Protein AF-A0A2D6JFE3-F1 (afdb_monomer_lite)

Secondary structure (DSSP, 8-state):
--TTHHHHHHHHHHHHHHTT-HHHHHHHHHHHTT-S-HHHHHHHHHHHHHHHHHTT-HHHHHHHHHTS-GGG--HHHHHHHHHHHHHHT-HHHHHHHHHHHHHHHHHT---HHHHHHHHHHHHHHHHHTT-HHHHHHHHHHHHHHHHHTT---HHHHHHHTPPPHHHHHHHHHHHHHHTT-TTHHHHHHHHHHH--HHHHHHHHHHHHHH---

Structure (mmCIF, N/CA/C/O backbone):
data_AF-A0A2D6JFE3-F1
#
_entry.id   AF-A0A2D6JFE3-F1
#
loop_
_atom_site.group_PDB
_atom_site.id
_atom_site.type_symbol
_atom_site.label_atom_id
_atom_site.label_alt_id
_atom_site.label_comp_id
_atom_site.label_asym_id
_atom_site.label_entity_id
_atom_site.label_seq_id
_atom_site.pdbx_PDB_ins_code
_atom_site.Cartn_x
_atom_site.Cartn_y
_atom_site.Cartn_z
_atom_site.occupancy
_atom_site.B_iso_or_equiv
_atom_site.auth_seq_id
_atom_site.auth_comp_id
_atom_site.auth_asym_id
_atom_site.auth_atom_id
_atom_site.pdbx_PDB_model_num
ATOM 1 N N . MET A 1 1 ? 23.450 15.131 -22.453 1.00 47.19 1 MET A N 1
ATOM 2 C CA . MET A 1 1 ? 21.995 14.994 -22.683 1.00 47.19 1 MET A CA 1
ATOM 3 C C . MET A 1 1 ? 21.319 16.133 -21.948 1.00 47.19 1 MET A C 1
ATOM 5 O O . MET A 1 1 ? 21.554 16.251 -20.753 1.00 47.19 1 MET A O 1
ATOM 9 N N . SER A 1 2 ? 20.590 17.007 -22.647 1.00 46.12 2 SER A N 1
ATOM 10 C CA . SER A 1 2 ? 19.813 18.061 -21.986 1.00 46.12 2 SER A CA 1
ATOM 11 C C . SER A 1 2 ? 18.704 17.430 -21.141 1.00 46.12 2 SER A C 1
ATOM 13 O O . SER A 1 2 ? 18.191 16.354 -21.463 1.00 46.12 2 SER A O 1
ATOM 15 N N . THR A 1 3 ? 18.362 18.094 -20.044 1.00 52.09 3 THR A N 1
ATOM 16 C CA . THR A 1 3 ? 17.346 17.703 -19.056 1.00 52.09 3 THR A CA 1
ATOM 17 C C . THR A 1 3 ? 15.955 17.444 -19.646 1.00 52.09 3 THR A C 1
ATOM 19 O O . THR A 1 3 ? 15.171 16.745 -19.017 1.00 52.09 3 THR A O 1
ATOM 22 N N . ASP A 1 4 ? 15.679 17.893 -20.872 1.00 54.75 4 ASP A N 1
ATOM 23 C CA . ASP A 1 4 ? 14.358 17.793 -21.508 1.00 54.75 4 ASP A CA 1
ATOM 24 C C . ASP A 1 4 ? 14.102 16.461 -22.241 1.00 54.75 4 ASP A C 1
ATOM 26 O O . ASP A 1 4 ? 12.971 16.172 -22.626 1.00 54.75 4 ASP A O 1
ATOM 30 N N . ASN A 1 5 ? 15.119 15.612 -22.444 1.00 76.19 5 ASN A N 1
ATOM 31 C CA . ASN A 1 5 ? 14.957 14.419 -23.292 1.00 76.19 5 ASN A CA 1
ATOM 32 C C . ASN A 1 5 ? 14.520 13.151 -22.533 1.00 76.19 5 ASN A C 1
ATOM 34 O O . ASN A 1 5 ? 14.013 12.210 -23.136 1.00 76.19 5 ASN A O 1
ATOM 38 N N . TRP A 1 6 ? 14.692 13.095 -21.210 1.00 84.81 6 TRP A N 1
ATOM 39 C CA . TRP A 1 6 ? 14.427 11.860 -20.462 1.00 84.81 6 TRP A CA 1
ATOM 40 C C . TRP A 1 6 ? 12.949 11.661 -20.120 1.00 84.81 6 TRP A C 1
ATOM 42 O O . TRP A 1 6 ? 12.459 10.534 -20.135 1.00 84.81 6 TRP A O 1
ATOM 52 N N . GLN A 1 7 ? 12.215 12.749 -19.869 1.00 87.94 7 GLN A N 1
ATOM 53 C CA . GLN A 1 7 ? 10.768 12.689 -19.648 1.00 87.94 7 GLN A CA 1
ATOM 54 C C . GLN A 1 7 ? 10.062 12.124 -20.882 1.00 87.94 7 GLN A C 1
ATOM 56 O O . GLN A 1 7 ? 9.155 11.303 -20.759 1.00 87.94 7 GLN A O 1
ATOM 61 N N . ARG A 1 8 ? 10.545 12.492 -22.076 1.00 90.56 8 ARG A N 1
ATOM 62 C CA . ARG A 1 8 ? 10.089 11.917 -23.341 1.00 90.56 8 ARG A CA 1
ATOM 63 C C . ARG A 1 8 ? 10.335 10.411 -23.403 1.00 90.56 8 ARG A C 1
ATOM 65 O O . ARG A 1 8 ? 9.414 9.687 -23.747 1.00 90.56 8 ARG A O 1
ATOM 72 N N . THR A 1 9 ? 11.515 9.930 -23.004 1.00 90.94 9 THR A N 1
ATOM 73 C CA . THR A 1 9 ? 11.797 8.483 -22.932 1.00 90.94 9 THR A CA 1
ATOM 74 C C . THR A 1 9 ? 10.787 7.746 -22.050 1.00 90.94 9 THR A C 1
ATOM 76 O O . THR A 1 9 ? 10.265 6.709 -22.453 1.00 90.94 9 THR A O 1
ATOM 79 N N . ILE A 1 10 ? 10.462 8.297 -20.876 1.00 96.00 10 ILE A N 1
ATOM 80 C CA . ILE A 1 10 ? 9.463 7.710 -19.969 1.00 96.00 10 ILE A CA 1
ATOM 81 C C . ILE A 1 10 ? 8.060 7.724 -20.590 1.00 96.00 10 ILE A C 1
ATOM 83 O O . ILE A 1 10 ? 7.333 6.734 -20.490 1.00 96.00 10 ILE A O 1
ATOM 87 N N . LEU A 1 11 ? 7.668 8.822 -21.240 1.00 95.62 11 LEU A N 1
ATOM 88 C CA . LEU A 1 11 ? 6.372 8.931 -21.913 1.00 95.62 11 LEU A CA 1
ATOM 89 C C . LEU A 1 11 ? 6.249 7.956 -23.087 1.00 95.62 11 LEU A C 1
ATOM 91 O O . LEU A 1 11 ? 5.232 7.271 -23.191 1.00 95.62 11 LEU A O 1
ATOM 95 N N . ASP A 1 12 ? 7.283 7.850 -23.920 1.00 95.75 12 ASP A N 1
ATOM 96 C CA . ASP A 1 12 ? 7.319 6.932 -25.058 1.00 95.75 12 ASP A CA 1
ATOM 97 C C . ASP A 1 12 ? 7.218 5.476 -24.573 1.00 95.75 12 ASP A C 1
ATOM 99 O O . ASP A 1 12 ? 6.399 4.716 -25.090 1.00 95.75 12 ASP A O 1
ATOM 103 N N . ALA A 1 13 ? 7.944 5.106 -23.510 1.00 96.56 13 ALA A N 1
ATOM 104 C CA . ALA A 1 13 ? 7.843 3.777 -22.901 1.00 96.56 13 ALA A CA 1
ATOM 105 C C . ALA A 1 13 ? 6.430 3.477 -22.368 1.00 96.56 13 ALA A C 1
ATOM 107 O O . ALA A 1 13 ? 5.877 2.411 -22.643 1.00 96.56 13 ALA A O 1
ATOM 108 N N . LYS A 1 14 ? 5.790 4.430 -21.675 1.00 96.88 14 LYS A N 1
ATOM 109 C CA . LYS A 1 14 ? 4.388 4.291 -21.234 1.00 96.88 14 LYS A CA 1
ATOM 110 C C . LYS A 1 14 ? 3.422 4.139 -22.411 1.00 96.88 14 LYS A C 1
ATOM 112 O O . LYS A 1 14 ? 2.445 3.397 -22.317 1.00 96.88 14 LYS A O 1
ATOM 117 N N . LEU A 1 15 ? 3.673 4.832 -23.521 1.00 97.06 15 LEU A N 1
ATOM 118 C CA . LEU A 1 15 ? 2.866 4.701 -24.734 1.00 97.06 15 LEU A CA 1
ATOM 119 C C . LEU A 1 15 ? 2.990 3.292 -25.329 1.00 97.06 15 LEU A C 1
ATOM 121 O O . LEU A 1 15 ? 1.979 2.695 -25.698 1.00 97.06 15 LEU A O 1
ATOM 125 N N . LYS A 1 16 ? 4.211 2.744 -25.356 1.00 97.31 16 LYS A N 1
ATOM 126 C CA . LYS A 1 16 ? 4.482 1.365 -25.783 1.00 97.31 16 LYS A CA 1
ATOM 127 C C . LYS A 1 16 ? 3.804 0.328 -24.891 1.00 97.31 16 LYS A C 1
ATOM 129 O O . LYS A 1 16 ? 3.159 -0.577 -25.417 1.00 97.31 16 LYS A O 1
ATOM 134 N N . LEU A 1 17 ? 3.813 0.525 -23.571 1.00 95.62 17 LEU A N 1
ATOM 135 C CA . LEU A 1 17 ? 3.047 -0.315 -22.641 1.00 95.62 17 LEU A CA 1
ATOM 136 C C . LEU A 1 17 ? 1.551 -0.332 -22.960 1.00 95.62 17 LEU A C 1
ATOM 138 O O . LEU A 1 17 ? 0.955 -1.403 -23.055 1.00 95.62 17 LEU A O 1
ATOM 142 N N . LYS A 1 18 ? 0.944 0.836 -23.204 1.00 95.12 18 LYS A N 1
ATOM 143 C CA . LYS A 1 18 ? -0.478 0.923 -23.585 1.00 95.12 18 LYS A CA 1
ATOM 144 C C . LYS A 1 18 ? -0.787 0.214 -24.906 1.00 95.12 18 LYS A C 1
ATOM 146 O O . LYS A 1 18 ? -1.891 -0.294 -25.080 1.00 95.12 18 LYS A O 1
ATOM 151 N N . GLN A 1 19 ? 0.178 0.171 -25.821 1.00 96.31 19 GLN A N 1
ATOM 152 C CA . GLN A 1 19 ? 0.090 -0.559 -27.089 1.00 96.31 19 GLN A CA 1
ATOM 153 C C . GLN A 1 19 ? 0.380 -2.062 -26.941 1.00 96.31 19 GLN A C 1
ATOM 155 O O . GLN A 1 19 ? 0.260 -2.787 -27.924 1.00 96.31 19 GLN A O 1
ATOM 160 N N . LYS A 1 20 ? 0.733 -2.531 -25.733 1.00 95.25 20 LYS A N 1
ATOM 161 C CA . LYS A 1 20 ? 1.212 -3.894 -25.442 1.00 95.25 20 LYS A CA 1
ATOM 162 C C . LYS A 1 20 ? 2.484 -4.281 -26.209 1.00 95.25 20 LYS A C 1
ATOM 164 O O . LYS A 1 20 ? 2.772 -5.458 -26.394 1.00 95.25 20 LYS A O 1
ATOM 169 N N . ASP A 1 21 ? 3.254 -3.283 -26.631 1.00 97.12 21 ASP A N 1
ATOM 170 C CA . ASP A 1 21 ? 4.565 -3.444 -27.259 1.00 97.12 21 ASP A CA 1
ATOM 171 C C . ASP A 1 21 ? 5.629 -3.486 -26.149 1.00 97.12 21 ASP A C 1
ATOM 173 O O . ASP A 1 21 ? 6.326 -2.503 -25.875 1.00 97.12 21 ASP A O 1
ATOM 177 N N . PHE A 1 22 ? 5.653 -4.603 -25.410 1.00 96.62 22 PHE A N 1
ATOM 178 C CA . PHE A 1 22 ? 6.472 -4.749 -24.202 1.00 96.62 22 PHE A CA 1
ATOM 179 C C . PHE A 1 22 ? 7.970 -4.752 -24.508 1.00 96.62 22 PHE A C 1
ATOM 181 O O . PHE A 1 22 ? 8.725 -4.125 -23.771 1.00 96.62 22 PHE A O 1
ATOM 188 N N . ASP A 1 23 ? 8.391 -5.356 -25.619 1.00 97.06 23 ASP A N 1
ATOM 189 C CA . ASP A 1 23 ? 9.801 -5.384 -26.021 1.00 97.06 23 ASP A CA 1
ATOM 190 C C . ASP A 1 23 ? 10.321 -3.970 -26.315 1.00 97.06 23 ASP A C 1
ATOM 192 O O . ASP A 1 23 ? 11.393 -3.579 -25.843 1.00 97.06 23 ASP A O 1
ATOM 196 N N . ALA A 1 24 ? 9.544 -3.153 -27.040 1.00 96.69 24 ALA A N 1
ATOM 197 C CA . ALA A 1 24 ? 9.930 -1.768 -27.298 1.00 96.69 24 ALA A CA 1
ATOM 198 C C . ALA A 1 24 ? 9.910 -0.916 -26.022 1.00 96.69 24 ALA A C 1
ATOM 200 O O . ALA A 1 24 ? 10.775 -0.055 -25.848 1.00 96.69 24 ALA A O 1
ATOM 201 N N . ALA A 1 25 ? 8.942 -1.142 -25.126 1.00 97.19 25 ALA A N 1
ATOM 202 C CA . ALA A 1 25 ? 8.909 -0.469 -23.832 1.00 97.19 25 ALA A CA 1
ATOM 203 C C . ALA A 1 25 ? 10.154 -0.817 -22.997 1.00 97.19 25 ALA A C 1
ATOM 205 O O . ALA A 1 25 ? 10.827 0.081 -22.491 1.00 97.19 25 ALA A O 1
ATOM 206 N N . GLU A 1 26 ? 10.509 -2.098 -22.900 1.00 96.69 26 GLU A N 1
ATOM 207 C CA . GLU A 1 26 ? 11.670 -2.564 -22.140 1.00 96.69 26 GLU A CA 1
ATOM 208 C C . GLU A 1 26 ? 12.987 -2.033 -22.725 1.00 96.69 26 GLU A C 1
ATOM 210 O O . GLU A 1 26 ? 13.837 -1.539 -21.978 1.00 96.69 26 GLU A O 1
ATOM 215 N N . ALA A 1 27 ? 13.131 -2.025 -24.055 1.00 96.62 27 ALA A N 1
ATOM 216 C CA . ALA A 1 27 ? 14.307 -1.482 -24.736 1.00 96.62 27 ALA A CA 1
ATOM 217 C C . ALA A 1 27 ? 14.545 0.011 -24.437 1.00 96.62 27 ALA A C 1
ATOM 219 O O . ALA A 1 27 ? 15.695 0.449 -24.361 1.00 96.62 27 ALA A O 1
ATOM 220 N N . LEU A 1 28 ? 13.476 0.792 -24.234 1.00 95.50 28 LEU A N 1
ATOM 221 C CA . LEU A 1 28 ? 13.568 2.197 -23.819 1.00 95.50 28 LEU A CA 1
ATOM 222 C C . LEU A 1 28 ? 13.931 2.345 -22.333 1.00 95.50 28 LEU A C 1
ATOM 224 O O . LEU A 1 28 ? 14.654 3.272 -21.963 1.00 95.50 28 LEU A O 1
ATOM 228 N N . LEU A 1 29 ? 13.435 1.445 -21.480 1.00 96.50 29 LEU A N 1
ATOM 229 C CA . LEU A 1 29 ? 13.562 1.546 -20.024 1.00 96.50 29 LEU A CA 1
ATOM 230 C C . LEU A 1 29 ? 14.904 1.024 -19.500 1.00 96.50 29 LEU A C 1
ATOM 232 O O . LEU A 1 29 ? 15.488 1.658 -18.624 1.00 96.50 29 LEU A O 1
ATOM 236 N N . LEU A 1 30 ? 15.430 -0.087 -20.027 1.00 95.25 30 LEU A N 1
ATOM 237 C CA . LEU A 1 30 ? 16.654 -0.719 -19.508 1.00 95.25 30 LEU A CA 1
ATOM 238 C C . LEU A 1 30 ? 17.898 0.191 -19.509 1.00 95.25 30 LEU A C 1
ATOM 240 O O . LEU A 1 30 ? 18.662 0.148 -18.543 1.00 95.25 30 LEU A O 1
ATOM 244 N N . PRO A 1 31 ? 18.152 1.027 -20.534 1.00 94.31 31 PRO A N 1
ATOM 245 C CA . PRO A 1 31 ? 19.234 2.006 -20.460 1.00 94.31 31 PRO A CA 1
ATOM 246 C C . PRO A 1 31 ? 18.949 3.100 -19.421 1.00 94.31 31 PRO A C 1
ATOM 248 O O . PRO A 1 31 ? 19.858 3.545 -18.722 1.00 94.31 31 PRO A O 1
ATOM 251 N N . ALA A 1 32 ? 17.687 3.520 -19.292 1.00 93.94 32 ALA A N 1
ATOM 252 C CA . ALA A 1 32 ? 17.277 4.584 -18.381 1.00 93.94 32 ALA A CA 1
ATOM 253 C C . ALA A 1 32 ? 17.383 4.172 -16.902 1.00 93.94 32 ALA A C 1
ATOM 255 O O . ALA A 1 32 ? 17.787 4.992 -16.078 1.00 93.94 32 ALA A O 1
ATOM 256 N N . THR A 1 33 ? 17.139 2.900 -16.563 1.00 94.38 33 THR A N 1
ATOM 257 C CA . THR A 1 33 ? 17.347 2.372 -15.198 1.00 94.38 33 THR A CA 1
ATOM 258 C C . THR A 1 33 ? 18.819 2.338 -14.773 1.00 94.38 33 THR A C 1
ATOM 260 O O . THR A 1 33 ? 19.110 2.185 -13.587 1.00 94.38 33 THR A O 1
ATOM 263 N N . LYS A 1 34 ? 19.757 2.510 -15.712 1.00 92.56 34 LYS A N 1
ATOM 264 C CA . LYS A 1 34 ? 21.208 2.584 -15.464 1.00 92.56 34 LYS A CA 1
ATOM 265 C C . LYS A 1 34 ? 21.764 4.005 -15.599 1.00 92.56 34 LYS A C 1
ATOM 267 O O . LYS A 1 34 ? 22.978 4.185 -15.644 1.00 92.56 34 LYS A O 1
ATOM 272 N N . SER A 1 35 ? 20.897 5.010 -15.715 1.00 90.88 35 SER A N 1
ATOM 273 C CA . SER A 1 35 ? 21.326 6.401 -15.833 1.00 90.88 35 SER A CA 1
ATOM 274 C C . SER A 1 35 ? 21.921 6.929 -14.527 1.00 90.88 35 SER A C 1
ATOM 276 O O . SER A 1 35 ? 21.464 6.575 -13.446 1.00 90.88 35 SER A O 1
ATOM 278 N N . ASN A 1 36 ? 22.875 7.857 -14.635 1.00 90.81 36 ASN A N 1
ATOM 279 C CA . ASN A 1 36 ? 23.388 8.622 -13.491 1.00 90.81 36 ASN A CA 1
ATOM 280 C C . ASN A 1 36 ? 22.392 9.687 -12.993 1.00 90.81 36 ASN A C 1
ATOM 282 O O . ASN A 1 36 ? 22.629 10.324 -11.972 1.00 90.81 36 ASN A O 1
ATOM 286 N N . ASN A 1 37 ? 21.307 9.937 -13.732 1.00 91.44 37 ASN A N 1
ATOM 287 C CA . ASN A 1 37 ? 20.223 10.793 -13.272 1.00 91.44 37 ASN A CA 1
ATOM 288 C C . ASN A 1 37 ? 19.267 9.958 -12.406 1.00 91.44 37 ASN A C 1
ATOM 290 O O . ASN A 1 37 ? 18.539 9.118 -12.936 1.00 91.44 37 ASN A O 1
ATOM 294 N N . VAL A 1 38 ? 19.282 10.211 -11.095 1.00 92.00 38 VAL A N 1
ATOM 295 C CA . VAL A 1 38 ? 18.527 9.456 -10.081 1.00 92.00 38 VAL A CA 1
ATOM 296 C C . VAL A 1 38 ? 17.017 9.498 -10.348 1.00 92.00 38 VAL A C 1
ATOM 298 O O . VAL A 1 38 ? 16.374 8.451 -10.379 1.00 92.00 38 VAL A O 1
ATOM 301 N N . SER A 1 39 ? 16.454 10.665 -10.673 1.00 92.44 39 SER A N 1
ATOM 302 C CA . SER A 1 39 ? 15.015 10.804 -10.940 1.00 92.44 39 SER A CA 1
ATOM 303 C C . SER A 1 39 ? 14.577 10.101 -12.235 1.00 92.44 39 SER A C 1
ATOM 305 O O . SER A 1 39 ? 13.499 9.500 -12.292 1.00 92.44 39 SER A O 1
ATOM 307 N N . LEU A 1 40 ? 15.420 10.108 -13.279 1.00 93.00 40 LEU A N 1
ATOM 308 C CA . LEU A 1 40 ? 15.200 9.297 -14.487 1.00 93.00 40 LEU A CA 1
ATOM 309 C C . LEU A 1 40 ? 15.265 7.807 -14.153 1.00 93.00 40 LEU A C 1
ATOM 311 O O . LEU A 1 40 ? 14.385 7.053 -14.561 1.00 93.00 40 LEU A O 1
ATOM 315 N N . GLN A 1 41 ? 16.291 7.385 -13.416 1.00 94.81 41 GLN A N 1
ATOM 316 C CA . GLN A 1 41 ? 16.454 5.998 -13.003 1.00 94.81 41 GLN A CA 1
ATOM 317 C C . GLN A 1 41 ? 15.229 5.511 -12.216 1.00 94.81 41 GLN A C 1
ATOM 319 O O . GLN A 1 41 ? 14.682 4.460 -12.554 1.00 94.81 41 GLN A O 1
ATOM 324 N N . ALA A 1 42 ? 14.763 6.274 -11.224 1.00 96.06 42 ALA A N 1
ATOM 325 C CA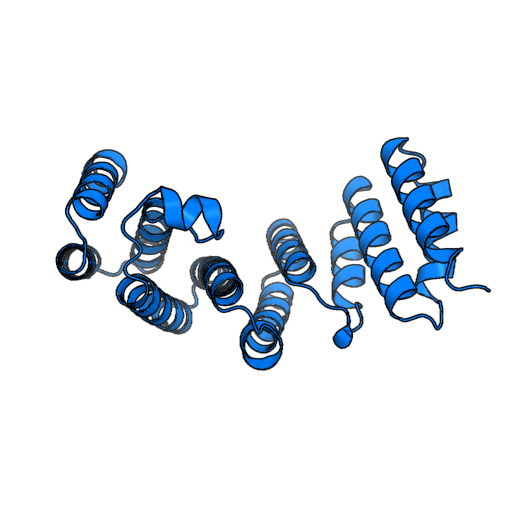 . ALA A 1 42 ? 13.580 5.950 -10.431 1.00 96.06 42 ALA A CA 1
ATOM 326 C C . ALA A 1 42 ? 12.313 5.887 -11.300 1.00 96.06 42 ALA A C 1
ATOM 328 O O . ALA A 1 42 ? 11.588 4.890 -11.281 1.00 96.06 42 ALA A O 1
ATOM 329 N N . SER A 1 43 ? 12.092 6.895 -12.150 1.00 95.94 43 SER A N 1
ATOM 330 C CA . SER A 1 43 ? 10.957 6.922 -13.083 1.00 95.94 43 SER A CA 1
ATOM 331 C C . SER A 1 43 ? 10.957 5.723 -14.036 1.00 95.94 43 SER A C 1
ATOM 333 O O . SER A 1 43 ? 9.913 5.113 -14.263 1.00 95.94 43 SER A O 1
ATOM 335 N N . ALA A 1 44 ? 12.121 5.355 -14.574 1.00 96.56 44 ALA A N 1
ATOM 336 C CA . ALA A 1 44 ? 12.268 4.205 -15.459 1.00 96.56 44 ALA A CA 1
ATOM 337 C C . ALA A 1 44 ? 11.996 2.890 -14.721 1.00 96.56 44 ALA A C 1
ATOM 339 O O . ALA A 1 44 ? 11.285 2.038 -15.246 1.00 96.56 44 ALA A O 1
ATOM 340 N N . LYS A 1 45 ? 12.499 2.740 -13.490 1.00 98.06 45 LYS A N 1
ATOM 341 C CA . LYS A 1 45 ? 12.243 1.559 -12.654 1.00 98.06 45 LYS A CA 1
ATOM 342 C C . LYS A 1 45 ? 10.755 1.393 -12.345 1.00 98.06 45 LYS A C 1
ATOM 344 O O . LYS A 1 45 ? 10.240 0.294 -12.509 1.00 98.06 45 LYS A O 1
ATOM 349 N N . ARG A 1 46 ? 10.034 2.467 -12.002 1.00 97.94 46 ARG A N 1
ATOM 350 C CA . ARG A 1 46 ? 8.576 2.407 -11.767 1.00 97.94 46 ARG A CA 1
ATOM 351 C C . ARG A 1 46 ? 7.807 1.901 -12.987 1.00 97.94 46 ARG A C 1
ATOM 353 O O . ARG A 1 46 ? 6.937 1.046 -12.851 1.00 97.94 46 ARG A O 1
ATOM 360 N N . VAL A 1 47 ? 8.135 2.408 -14.177 1.00 97.75 47 VAL A N 1
ATOM 361 C CA . VAL A 1 47 ? 7.481 1.974 -15.425 1.00 97.75 47 VAL A CA 1
ATOM 362 C C . VAL A 1 47 ? 7.909 0.557 -15.812 1.00 97.75 47 VAL A C 1
ATOM 364 O O . VAL A 1 47 ? 7.098 -0.210 -16.321 1.00 97.75 47 VAL A O 1
ATOM 367 N N . LEU A 1 48 ? 9.154 0.167 -15.531 1.00 98.06 48 LEU A N 1
ATOM 368 C CA . LEU A 1 48 ? 9.614 -1.203 -15.752 1.00 98.06 48 LEU A CA 1
ATOM 369 C C . LEU A 1 48 ? 8.921 -2.194 -14.804 1.00 98.06 48 LEU A C 1
ATOM 371 O O . LEU A 1 48 ? 8.559 -3.282 -15.232 1.00 98.06 48 LEU A O 1
ATOM 375 N N . ALA A 1 49 ? 8.671 -1.822 -13.549 1.00 98.00 49 ALA A N 1
ATOM 376 C CA . ALA A 1 49 ? 7.877 -2.640 -12.634 1.00 98.00 49 ALA A CA 1
ATOM 377 C C . ALA A 1 49 ? 6.425 -2.797 -13.121 1.00 98.00 49 ALA A C 1
ATOM 379 O O . ALA A 1 49 ? 5.877 -3.896 -13.078 1.00 98.00 49 ALA A O 1
ATOM 380 N N . GLU A 1 50 ? 5.820 -1.728 -13.653 1.00 97.19 50 GLU A N 1
ATOM 381 C CA . GLU A 1 50 ? 4.496 -1.786 -14.290 1.00 97.19 50 GLU A CA 1
ATOM 382 C C . GLU A 1 50 ? 4.489 -2.743 -15.496 1.00 97.19 50 GLU A C 1
ATOM 384 O O . GLU A 1 50 ? 3.586 -3.570 -15.621 1.00 97.19 50 GLU A O 1
ATOM 389 N N . LEU A 1 51 ? 5.531 -2.695 -16.336 1.00 97.62 51 LEU A N 1
ATOM 390 C CA . LEU A 1 51 ? 5.741 -3.643 -17.435 1.00 97.62 51 LEU A CA 1
ATOM 391 C C . LEU A 1 51 ? 5.742 -5.090 -16.932 1.00 97.62 51 LEU A C 1
ATOM 393 O O . LEU A 1 51 ? 5.024 -5.922 -17.483 1.00 97.62 51 LEU A O 1
ATOM 397 N N . LYS A 1 52 ? 6.518 -5.390 -15.882 1.00 97.75 52 LYS A N 1
ATOM 398 C CA . LYS A 1 52 ? 6.574 -6.738 -15.295 1.00 97.75 52 LYS A CA 1
ATOM 399 C C . LYS A 1 52 ? 5.221 -7.176 -14.740 1.00 97.75 52 LYS A C 1
ATOM 401 O O . LYS A 1 52 ? 4.820 -8.310 -14.975 1.00 97.75 52 LYS A O 1
ATOM 406 N N . GLY A 1 53 ? 4.460 -6.260 -14.142 1.00 94.25 53 GLY A N 1
ATOM 407 C CA . GLY A 1 53 ? 3.068 -6.506 -13.757 1.00 94.25 53 GLY A CA 1
ATOM 408 C C . GLY A 1 53 ? 2.165 -6.895 -14.937 1.00 94.25 53 GLY A C 1
ATOM 409 O O . GLY A 1 53 ? 1.386 -7.836 -14.819 1.00 94.25 53 GLY A O 1
ATOM 410 N N . PHE A 1 54 ? 2.295 -6.241 -16.098 1.00 94.38 54 PHE A N 1
ATOM 411 C CA . PHE A 1 54 ? 1.564 -6.638 -17.316 1.00 94.38 54 PHE A CA 1
ATOM 412 C C . PHE A 1 54 ? 1.976 -8.011 -17.862 1.00 94.38 54 PHE A C 1
ATOM 414 O O . PHE A 1 54 ? 1.185 -8.650 -18.556 1.00 94.38 54 PHE A O 1
ATOM 421 N N . GLN A 1 55 ? 3.198 -8.451 -17.564 1.00 95.19 55 GLN A N 1
ATOM 422 C CA . GLN A 1 55 ? 3.725 -9.771 -17.915 1.00 95.19 55 GLN A CA 1
ATOM 423 C C . GLN A 1 55 ? 3.414 -10.842 -16.854 1.00 95.19 55 GLN A C 1
ATOM 425 O O . GLN A 1 55 ? 3.883 -11.967 -16.995 1.00 95.19 55 GLN A O 1
ATOM 430 N N . ASP A 1 56 ? 2.642 -10.504 -15.814 1.00 95.31 56 ASP A N 1
ATOM 431 C CA . ASP A 1 56 ? 2.357 -11.355 -14.648 1.00 95.31 56 ASP A CA 1
ATOM 432 C C . ASP A 1 56 ? 3.610 -11.766 -13.841 1.00 95.31 56 ASP A C 1
ATOM 434 O O . ASP A 1 56 ? 3.581 -12.663 -13.002 1.00 95.31 56 ASP A O 1
ATOM 438 N N . ASP A 1 57 ? 4.729 -11.065 -14.042 1.00 97.38 57 ASP A N 1
ATOM 439 C CA . ASP A 1 57 ? 5.973 -11.267 -13.301 1.00 97.38 57 ASP A CA 1
ATOM 440 C C . ASP A 1 57 ? 6.007 -10.362 -12.060 1.00 97.38 57 ASP A C 1
ATOM 442 O O . ASP A 1 57 ? 6.724 -9.358 -11.969 1.00 97.38 57 ASP A O 1
ATOM 446 N N . MET A 1 58 ? 5.163 -10.710 -11.087 1.00 97.25 58 MET A N 1
ATOM 447 C CA . MET A 1 58 ? 4.986 -9.930 -9.858 1.00 97.25 58 MET A CA 1
ATOM 448 C C . MET A 1 58 ? 6.250 -9.890 -8.988 1.00 97.25 58 MET A C 1
ATOM 450 O O . MET A 1 58 ? 6.490 -8.891 -8.307 1.00 97.25 58 MET A O 1
ATOM 454 N N . ARG A 1 59 ? 7.069 -10.952 -9.016 1.00 97.62 59 ARG A N 1
ATOM 455 C CA . ARG A 1 59 ? 8.312 -11.035 -8.234 1.00 97.62 59 ARG A CA 1
ATOM 456 C C . ARG A 1 59 ? 9.341 -10.036 -8.755 1.00 97.62 59 ARG A C 1
ATOM 458 O O . AR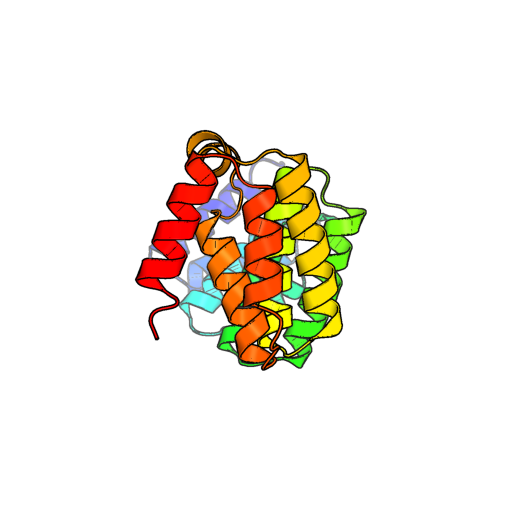G A 1 59 ? 9.819 -9.220 -7.969 1.00 97.62 59 ARG A O 1
ATOM 465 N N . SER A 1 60 ? 9.608 -10.030 -10.063 1.00 97.56 60 SER A N 1
ATOM 466 C CA . SER A 1 60 ? 10.514 -9.040 -10.657 1.00 97.56 60 SER A CA 1
ATOM 467 C C . SER A 1 60 ? 9.991 -7.615 -10.480 1.00 97.56 60 SER A C 1
ATOM 469 O O . SER A 1 60 ? 10.771 -6.700 -10.218 1.00 97.56 60 SER A O 1
ATOM 471 N N . ALA A 1 61 ? 8.673 -7.404 -10.593 1.00 98.06 61 ALA A N 1
ATOM 472 C CA . ALA A 1 61 ? 8.072 -6.092 -10.352 1.00 98.06 61 ALA A CA 1
ATOM 473 C C . ALA A 1 61 ? 8.381 -5.573 -8.936 1.00 98.06 61 ALA A C 1
ATOM 475 O O . ALA A 1 61 ? 8.785 -4.417 -8.779 1.00 98.06 61 ALA A O 1
ATOM 476 N N . LEU A 1 62 ? 8.239 -6.432 -7.921 1.00 98.19 62 LEU A N 1
ATOM 477 C CA . LEU A 1 62 ? 8.525 -6.096 -6.528 1.00 98.19 62 LEU A CA 1
ATOM 478 C C . LEU A 1 62 ? 10.012 -5.792 -6.316 1.00 98.19 62 LEU A C 1
ATOM 480 O O . LEU A 1 62 ? 10.343 -4.750 -5.756 1.00 98.19 62 LEU A O 1
ATOM 484 N N . GLU A 1 63 ? 10.907 -6.643 -6.821 1.00 97.75 63 GLU A N 1
ATOM 485 C CA . GLU A 1 63 ? 12.360 -6.444 -6.710 1.00 97.75 63 GLU A CA 1
ATOM 486 C C . GLU A 1 63 ? 12.811 -5.118 -7.340 1.00 97.75 63 GLU A C 1
ATOM 488 O O . GLU A 1 63 ? 13.639 -4.395 -6.778 1.00 97.75 63 GLU A O 1
ATOM 493 N N . ILE A 1 64 ? 12.229 -4.748 -8.485 1.00 98.12 64 ILE A N 1
ATOM 494 C CA . ILE A 1 64 ? 12.513 -3.465 -9.133 1.00 98.12 64 ILE A CA 1
ATOM 495 C C . ILE A 1 64 ? 12.074 -2.298 -8.244 1.00 98.12 64 ILE A C 1
ATOM 497 O O . ILE A 1 64 ? 12.857 -1.358 -8.077 1.00 98.12 64 ILE A O 1
ATOM 501 N N . LEU A 1 65 ? 10.866 -2.349 -7.670 1.00 97.81 65 LEU A N 1
ATOM 502 C CA . LEU A 1 65 ? 10.356 -1.293 -6.788 1.00 97.81 65 LEU A CA 1
ATOM 503 C C . LEU A 1 65 ? 11.160 -1.177 -5.491 1.00 97.81 65 LEU A C 1
ATOM 505 O O . LEU A 1 65 ? 11.432 -0.061 -5.061 1.00 97.81 65 LEU A O 1
ATOM 509 N N . MET A 1 66 ? 11.581 -2.293 -4.898 1.00 96.62 66 MET A N 1
ATOM 510 C CA . MET A 1 66 ? 12.435 -2.290 -3.702 1.00 96.62 66 MET A CA 1
ATOM 511 C C . MET A 1 66 ? 13.850 -1.766 -3.987 1.00 96.62 66 MET A C 1
ATOM 513 O O . MET A 1 66 ? 14.561 -1.358 -3.078 1.00 96.62 66 MET A O 1
ATOM 517 N N . SER A 1 67 ? 14.275 -1.747 -5.254 1.00 96.25 67 SER A N 1
ATOM 518 C CA . SER A 1 67 ? 15.573 -1.191 -5.656 1.00 96.25 67 SER A CA 1
ATOM 519 C C . SER A 1 67 ? 15.554 0.324 -5.907 1.00 96.25 67 SER A C 1
ATOM 521 O O . SER A 1 67 ? 16.547 0.871 -6.408 1.00 96.25 67 SER A O 1
ATOM 523 N N . LEU A 1 68 ? 14.423 1.001 -5.690 1.00 96.19 68 LEU A N 1
ATOM 524 C CA . LEU A 1 68 ? 14.326 2.444 -5.892 1.00 96.19 68 LEU A CA 1
ATOM 525 C C . LEU A 1 68 ? 15.261 3.195 -4.920 1.00 96.19 68 LEU A C 1
ATOM 527 O O . LEU A 1 68 ? 15.409 2.778 -3.774 1.00 96.19 68 LEU A O 1
ATOM 531 N N . PRO A 1 69 ? 15.905 4.292 -5.362 1.00 90.69 69 PRO A N 1
ATOM 532 C CA . PRO A 1 69 ? 16.682 5.153 -4.470 1.00 90.69 69 PRO A CA 1
ATOM 533 C C . PRO A 1 69 ? 15.794 5.715 -3.354 1.00 90.69 69 PRO A C 1
ATOM 535 O O . PRO A 1 69 ? 14.688 6.184 -3.635 1.00 90.69 69 PRO A O 1
ATOM 538 N N . SER A 1 70 ? 16.265 5.690 -2.107 1.00 88.12 70 SER A N 1
ATOM 539 C CA . SER A 1 70 ? 15.446 6.064 -0.946 1.00 88.12 70 SER A CA 1
ATOM 540 C C . SER A 1 70 ? 15.035 7.537 -0.955 1.00 88.12 70 SER A C 1
ATOM 542 O O . SER A 1 70 ? 13.955 7.880 -0.476 1.00 88.12 70 SER A O 1
ATOM 544 N N . GLU A 1 71 ? 15.850 8.406 -1.557 1.00 89.56 71 GLU A N 1
ATOM 545 C CA . GLU A 1 71 ? 15.560 9.827 -1.754 1.00 89.56 71 GLU A CA 1
ATOM 546 C C . GLU A 1 71 ? 14.457 10.103 -2.788 1.00 89.56 71 GLU A C 1
ATOM 548 O O . GLU A 1 71 ? 13.872 11.185 -2.778 1.00 89.56 71 GLU A O 1
ATOM 553 N N . GLU A 1 72 ? 14.160 9.136 -3.658 1.00 92.69 72 GLU A N 1
ATOM 554 C CA . GLU A 1 72 ? 13.107 9.238 -4.672 1.00 92.69 72 GLU A CA 1
ATOM 555 C C . GLU A 1 72 ? 11.833 8.488 -4.270 1.00 92.69 72 GLU A C 1
ATOM 557 O O . GLU A 1 72 ? 10.849 8.587 -4.996 1.00 92.69 72 GLU A O 1
ATOM 562 N N . LEU A 1 73 ? 11.823 7.729 -3.167 1.00 93.44 73 LEU A N 1
ATOM 563 C CA . LEU A 1 73 ? 10.659 6.941 -2.755 1.00 93.44 73 LEU A CA 1
ATOM 564 C C . LEU A 1 73 ? 9.434 7.821 -2.481 1.00 93.44 73 LEU A C 1
ATOM 566 O O . LEU A 1 73 ? 9.495 8.843 -1.789 1.00 93.44 73 LEU A O 1
ATOM 570 N N . GLU A 1 74 ? 8.289 7.360 -2.973 1.00 93.31 74 GLU A N 1
ATOM 571 C CA . GLU A 1 74 ? 6.986 7.976 -2.756 1.00 93.31 74 GLU A CA 1
ATOM 572 C C . GLU A 1 74 ? 6.039 7.002 -2.045 1.00 93.31 74 GLU A C 1
ATOM 574 O O . GLU A 1 74 ? 6.158 5.783 -2.163 1.00 93.31 74 GLU A O 1
ATOM 579 N N . VAL A 1 75 ? 5.009 7.533 -1.378 1.00 92.25 75 VAL A N 1
ATOM 580 C CA . VAL A 1 75 ? 3.932 6.724 -0.767 1.00 92.25 75 VAL A CA 1
ATOM 581 C C . VAL A 1 75 ? 3.320 5.734 -1.767 1.00 92.25 75 VAL A C 1
ATOM 583 O O . VAL A 1 75 ? 3.001 4.603 -1.407 1.00 92.25 75 VAL A O 1
ATOM 586 N N . SER A 1 76 ? 3.188 6.131 -3.038 1.00 93.44 76 SER A N 1
ATOM 587 C CA . SER A 1 76 ? 2.622 5.269 -4.080 1.00 93.44 76 SER A CA 1
ATOM 588 C C . SER A 1 76 ? 3.487 4.040 -4.399 1.00 93.44 76 SER A C 1
ATOM 590 O O . SER A 1 76 ? 2.943 3.017 -4.819 1.00 93.44 76 SER A O 1
ATOM 592 N N . ASP A 1 77 ? 4.802 4.110 -4.170 1.00 96.44 77 ASP A N 1
ATOM 593 C CA . ASP A 1 77 ? 5.711 2.978 -4.362 1.00 96.44 77 ASP A CA 1
ATOM 594 C C . ASP A 1 77 ? 5.512 1.944 -3.255 1.00 96.44 77 ASP A C 1
ATOM 596 O O . ASP A 1 77 ? 5.321 0.766 -3.555 1.00 96.44 77 ASP A O 1
ATOM 600 N N . PHE A 1 78 ? 5.454 2.387 -1.995 1.00 96.62 78 PHE A N 1
ATOM 601 C CA . PHE A 1 78 ? 5.179 1.507 -0.858 1.00 96.62 78 PHE A CA 1
ATOM 602 C C . PHE A 1 78 ? 3.836 0.798 -1.006 1.00 96.62 78 PHE A C 1
ATOM 604 O O . PHE A 1 78 ? 3.775 -0.420 -0.885 1.00 96.62 78 PHE A O 1
ATOM 611 N N . VAL A 1 79 ? 2.766 1.517 -1.362 1.00 94.31 79 VAL A N 1
ATOM 612 C CA . VAL A 1 79 ? 1.441 0.903 -1.569 1.00 94.31 79 VAL A CA 1
ATOM 613 C C . VAL A 1 79 ? 1.491 -0.212 -2.623 1.00 94.31 79 VAL A C 1
ATOM 615 O O . VAL A 1 79 ? 0.913 -1.280 -2.415 1.00 94.31 79 VAL A O 1
ATOM 618 N N . LYS A 1 80 ? 2.222 -0.011 -3.728 1.00 95.81 80 LYS A N 1
ATOM 619 C CA . LYS A 1 80 ? 2.415 -1.049 -4.755 1.00 95.81 80 LYS A CA 1
ATOM 620 C C . LYS A 1 80 ? 3.256 -2.219 -4.254 1.00 95.81 80 LYS A C 1
ATOM 622 O O . LYS A 1 80 ? 2.940 -3.362 -4.574 1.00 95.81 80 LYS A O 1
ATOM 627 N N . GLN A 1 81 ? 4.309 -1.956 -3.480 1.00 97.25 81 GLN A N 1
ATOM 628 C CA . GLN A 1 81 ? 5.119 -3.008 -2.864 1.00 97.25 81 GLN A CA 1
ATOM 629 C C . GLN A 1 81 ? 4.263 -3.866 -1.918 1.00 97.25 81 GLN A C 1
ATOM 631 O O . GLN A 1 81 ? 4.267 -5.085 -2.061 1.00 97.25 81 GLN A O 1
ATOM 636 N N . LEU A 1 82 ? 3.454 -3.253 -1.039 1.00 95.69 82 LEU A N 1
ATOM 637 C CA . LEU A 1 82 ? 2.510 -3.965 -0.163 1.00 95.69 82 LEU A CA 1
ATOM 638 C C . LEU A 1 82 ? 1.525 -4.818 -0.980 1.00 95.69 82 LEU A C 1
ATOM 640 O O . LEU A 1 82 ? 1.319 -5.994 -0.683 1.00 95.69 82 LEU A O 1
ATOM 644 N N . GLU A 1 83 ? 0.950 -4.261 -2.050 1.00 94.62 83 GLU A N 1
ATOM 645 C CA . GLU A 1 83 ? 0.043 -4.994 -2.939 1.00 94.62 83 GLU A CA 1
ATOM 646 C C . GLU A 1 83 ? 0.703 -6.229 -3.568 1.00 94.62 83 GLU A C 1
ATOM 648 O O . GLU A 1 83 ? 0.108 -7.311 -3.569 1.00 94.62 83 GLU A O 1
ATOM 653 N N . LEU A 1 84 ? 1.927 -6.087 -4.080 1.00 96.50 84 LEU A N 1
ATOM 654 C CA . LEU A 1 84 ? 2.679 -7.194 -4.671 1.00 96.50 84 LEU A CA 1
ATOM 655 C C . LEU A 1 84 ? 3.058 -8.242 -3.622 1.00 96.50 84 LEU A C 1
ATOM 657 O O . LEU A 1 84 ? 2.885 -9.432 -3.878 1.00 96.50 84 LEU A O 1
ATOM 661 N N . CYS A 1 85 ? 3.492 -7.826 -2.429 1.00 96.19 85 CYS A N 1
ATOM 662 C CA . CYS A 1 85 ? 3.766 -8.735 -1.316 1.00 96.19 85 CYS A CA 1
ATOM 663 C C . CYS A 1 85 ? 2.530 -9.565 -0.939 1.00 96.19 85 CYS A C 1
ATOM 665 O O . CYS A 1 85 ? 2.645 -10.779 -0.765 1.00 96.19 85 CYS A O 1
ATOM 667 N N . ARG A 1 86 ? 1.339 -8.944 -0.889 1.00 92.75 86 ARG A N 1
ATOM 668 C CA . ARG A 1 86 ? 0.067 -9.652 -0.652 1.00 92.75 86 ARG A CA 1
ATOM 669 C C . ARG A 1 86 ? -0.226 -10.679 -1.742 1.00 92.75 86 ARG A C 1
ATOM 671 O O . ARG A 1 86 ? -0.556 -11.818 -1.431 1.00 92.75 86 ARG A O 1
ATOM 678 N N . LYS A 1 87 ? -0.083 -10.298 -3.016 1.00 94.44 87 LYS A N 1
ATOM 679 C CA . LYS A 1 87 ? -0.323 -11.203 -4.155 1.00 94.44 87 LYS A CA 1
ATOM 680 C C . LYS A 1 87 ? 0.651 -12.383 -4.187 1.00 94.44 87 LYS A C 1
ATOM 682 O O . LYS A 1 87 ? 0.260 -13.484 -4.558 1.00 94.44 87 LYS A O 1
ATOM 687 N N . LEU A 1 88 ? 1.897 -12.154 -3.780 1.00 95.50 88 LEU A N 1
ATOM 688 C CA . LEU A 1 88 ? 2.937 -13.178 -3.683 1.00 95.50 88 LEU A CA 1
ATOM 689 C C . LEU A 1 88 ? 2.856 -14.009 -2.392 1.00 95.50 88 LEU A C 1
ATOM 691 O O . LEU A 1 88 ? 3.562 -15.010 -2.287 1.00 95.50 88 LEU A O 1
ATOM 695 N N . ASN A 1 89 ? 2.018 -13.605 -1.429 1.00 94.31 89 ASN A N 1
ATOM 696 C CA . ASN A 1 89 ? 1.922 -14.180 -0.087 1.00 94.31 89 ASN A CA 1
ATOM 697 C C . ASN A 1 89 ? 3.293 -14.289 0.617 1.00 94.31 89 ASN A C 1
ATOM 699 O O . ASN A 1 89 ? 3.620 -15.306 1.229 1.00 94.31 89 ASN A O 1
ATOM 703 N N . ASP A 1 90 ? 4.121 -13.248 0.474 1.00 94.06 90 ASP A N 1
ATOM 704 C CA . ASP A 1 90 ? 5.480 -13.189 1.019 1.00 94.06 90 ASP A CA 1
ATOM 705 C C . ASP A 1 90 ? 5.527 -12.301 2.268 1.00 94.06 90 ASP A C 1
ATOM 707 O O . ASP A 1 90 ? 5.892 -11.123 2.222 1.00 94.06 90 ASP A O 1
ATOM 711 N N . ASP A 1 91 ? 5.128 -12.872 3.404 1.00 93.25 91 ASP A N 1
ATOM 712 C CA . ASP A 1 91 ? 5.051 -12.140 4.672 1.00 93.25 91 ASP A CA 1
ATOM 713 C C . ASP A 1 91 ? 6.423 -11.669 5.172 1.00 93.25 91 ASP A C 1
ATOM 715 O O . ASP A 1 91 ? 6.508 -10.686 5.912 1.00 93.25 91 ASP A O 1
ATOM 719 N N . LYS A 1 92 ? 7.515 -12.333 4.767 1.00 93.06 92 LYS A N 1
ATOM 720 C CA . LYS A 1 92 ? 8.865 -11.900 5.140 1.00 93.06 92 LYS A CA 1
ATOM 721 C C . LYS A 1 92 ? 9.182 -10.562 4.480 1.00 93.06 92 LYS A C 1
ATOM 723 O O . LYS A 1 92 ? 9.504 -9.606 5.182 1.00 93.06 92 LYS A O 1
ATOM 728 N N . VAL A 1 93 ? 9.049 -10.493 3.155 1.00 94.88 93 VAL A N 1
ATOM 729 C CA . VAL A 1 93 ? 9.309 -9.253 2.411 1.00 94.88 93 VAL A CA 1
ATOM 730 C C . VAL A 1 93 ? 8.291 -8.178 2.784 1.00 94.88 93 VAL A C 1
ATOM 732 O O . VAL A 1 93 ? 8.653 -7.012 2.909 1.00 94.88 93 VAL A O 1
ATOM 735 N N . LEU A 1 94 ? 7.037 -8.551 3.057 1.00 95.00 94 LEU A N 1
ATOM 736 C CA . LEU A 1 94 ? 6.057 -7.589 3.551 1.00 95.00 94 LEU A CA 1
ATOM 737 C C . LEU A 1 94 ? 6.501 -6.916 4.853 1.00 95.00 94 LEU A C 1
ATOM 739 O O . LEU A 1 94 ? 6.376 -5.702 4.971 1.00 95.00 94 LEU A O 1
ATOM 743 N N . ASN A 1 95 ? 7.008 -7.676 5.828 1.00 94.56 95 ASN A N 1
ATOM 744 C CA . ASN A 1 95 ? 7.479 -7.099 7.088 1.00 94.56 95 ASN A CA 1
ATOM 745 C C . ASN A 1 95 ? 8.646 -6.119 6.876 1.00 94.56 95 ASN A C 1
ATOM 747 O O . ASN A 1 95 ? 8.709 -5.099 7.561 1.00 94.56 95 ASN A O 1
ATOM 751 N N . GLU A 1 96 ? 9.539 -6.404 5.923 1.00 94.94 96 GLU A N 1
ATOM 752 C CA . GLU A 1 96 ? 10.635 -5.503 5.540 1.00 94.94 96 GLU A CA 1
ATOM 753 C C . GLU A 1 96 ? 10.092 -4.198 4.933 1.00 94.94 96 GLU A C 1
ATOM 755 O O . GLU A 1 96 ? 10.435 -3.112 5.405 1.00 94.94 96 GLU A O 1
ATOM 760 N N . VAL A 1 97 ? 9.172 -4.302 3.964 1.00 96.25 97 VAL A N 1
ATOM 761 C CA . VAL A 1 97 ? 8.511 -3.146 3.329 1.00 96.25 97 VAL A CA 1
ATOM 762 C C . VAL A 1 97 ? 7.739 -2.317 4.354 1.00 96.25 97 VAL A C 1
ATOM 764 O O . VAL A 1 97 ? 7.806 -1.090 4.328 1.00 96.25 97 VAL A O 1
ATOM 767 N N . LEU A 1 98 ? 7.027 -2.963 5.282 1.00 95.75 98 LEU A N 1
ATOM 768 C CA . LEU A 1 98 ? 6.305 -2.264 6.341 1.00 95.75 98 LEU A CA 1
ATOM 769 C C . LEU A 1 98 ? 7.258 -1.470 7.221 1.00 95.75 98 LEU A C 1
ATOM 771 O O . LEU A 1 98 ? 7.040 -0.278 7.391 1.00 95.75 98 LEU A O 1
ATOM 775 N N . ALA A 1 99 ? 8.331 -2.081 7.726 1.00 94.38 99 ALA A N 1
ATOM 776 C CA . ALA A 1 99 ? 9.292 -1.381 8.576 1.00 94.38 99 ALA A CA 1
ATOM 777 C C . ALA A 1 99 ? 9.894 -0.144 7.880 1.00 94.38 99 ALA A C 1
ATOM 779 O O . ALA A 1 99 ? 10.055 0.910 8.502 1.00 94.38 99 ALA A O 1
ATOM 780 N N . GLU A 1 100 ? 10.186 -0.244 6.582 1.00 94.88 100 GLU A N 1
ATOM 781 C CA . GLU A 1 100 ? 10.663 0.892 5.793 1.00 94.88 100 GLU A CA 1
ATOM 782 C C . GLU A 1 100 ? 9.576 1.962 5.604 1.00 94.88 100 GLU A C 1
ATOM 784 O O . GLU A 1 100 ? 9.851 3.156 5.753 1.00 94.88 100 GLU A O 1
ATOM 789 N N . PHE A 1 101 ? 8.329 1.559 5.354 1.00 95.50 101 PHE A N 1
ATOM 790 C CA . PHE A 1 101 ? 7.215 2.487 5.175 1.00 95.50 101 PHE A CA 1
ATOM 791 C C . PHE A 1 101 ? 6.860 3.232 6.472 1.00 95.50 101 PHE A C 1
ATOM 793 O O . PHE A 1 101 ? 6.605 4.442 6.450 1.00 95.50 101 PHE A O 1
ATOM 800 N N . GLU A 1 102 ? 6.911 2.545 7.617 1.00 94.31 102 GLU A N 1
ATOM 801 C CA . GLU A 1 102 ? 6.787 3.139 8.954 1.00 94.31 102 GLU A CA 1
ATOM 802 C C . GLU A 1 102 ? 7.853 4.221 9.163 1.00 94.31 102 GLU A C 1
ATOM 804 O O . GLU A 1 102 ? 7.553 5.353 9.560 1.00 94.31 102 GLU A O 1
ATOM 809 N N . GLN A 1 103 ? 9.105 3.894 8.836 1.00 93.69 103 GLN A N 1
ATOM 810 C CA . GLN A 1 103 ? 10.221 4.821 8.957 1.00 93.69 103 GLN A CA 1
ATOM 811 C C . GLN A 1 103 ? 10.054 6.027 8.023 1.00 93.69 103 GLN A C 1
ATOM 813 O O . GLN A 1 103 ? 10.179 7.167 8.476 1.00 93.69 103 GLN A O 1
ATOM 818 N N . TYR A 1 104 ? 9.700 5.803 6.754 1.00 93.44 104 TYR A N 1
ATOM 819 C CA . TYR A 1 104 ? 9.429 6.863 5.779 1.00 93.44 104 TYR A CA 1
ATOM 820 C C . TYR A 1 104 ? 8.327 7.815 6.265 1.00 93.44 104 TYR A C 1
ATOM 822 O O . TYR A 1 104 ? 8.470 9.040 6.199 1.00 93.44 104 TYR A O 1
ATOM 830 N N . THR A 1 105 ? 7.250 7.261 6.823 1.00 91.31 105 THR A N 1
ATOM 831 C CA . THR A 1 105 ? 6.125 8.024 7.384 1.00 91.31 105 THR A CA 1
ATOM 832 C C . THR A 1 105 ? 6.559 8.901 8.553 1.00 91.31 105 THR A C 1
ATOM 834 O O . THR A 1 105 ? 6.084 10.029 8.697 1.00 91.31 105 THR A O 1
ATOM 837 N N . LYS A 1 106 ? 7.482 8.405 9.382 1.00 89.31 106 LYS A N 1
ATOM 838 C CA . LYS A 1 106 ? 7.980 9.115 10.561 1.00 89.31 106 LYS A CA 1
ATOM 839 C C . LYS A 1 106 ? 8.988 10.213 10.222 1.00 89.31 106 LYS A C 1
ATOM 841 O O . LYS A 1 106 ? 8.968 11.257 10.872 1.00 89.31 106 LYS A O 1
ATOM 846 N N . THR A 1 107 ? 9.887 9.983 9.263 1.00 89.56 107 THR A N 1
ATOM 847 C CA . THR A 1 107 ? 11.033 10.883 9.026 1.00 89.56 107 THR A CA 1
ATOM 848 C C . THR A 1 107 ? 10.933 11.736 7.775 1.00 89.56 107 THR A C 1
ATOM 850 O O . THR A 1 107 ? 11.518 12.818 7.739 1.00 89.56 107 THR A O 1
ATOM 853 N N . THR A 1 108 ? 10.230 11.261 6.752 1.00 88.81 108 THR A N 1
ATOM 854 C CA . THR A 1 108 ? 10.238 11.884 5.422 1.00 88.81 108 THR A CA 1
ATOM 855 C C . THR A 1 108 ? 8.912 12.561 5.122 1.00 88.81 108 THR A C 1
ATOM 857 O O . THR A 1 108 ? 8.885 13.681 4.606 1.00 88.81 108 THR A O 1
ATOM 860 N N . LEU A 1 109 ? 7.804 11.907 5.472 1.00 85.75 109 LEU A N 1
ATOM 861 C CA . LEU A 1 109 ? 6.474 12.415 5.185 1.00 85.75 109 LEU A CA 1
ATOM 862 C C . LEU A 1 109 ? 6.170 13.650 6.042 1.00 85.75 109 LEU A C 1
ATOM 864 O O . LEU A 1 109 ? 6.167 13.587 7.269 1.00 85.75 109 LEU A O 1
ATOM 868 N N . LYS A 1 110 ? 5.925 14.795 5.398 1.00 82.19 110 LYS A N 1
ATOM 869 C CA . LYS A 1 110 ? 5.682 16.072 6.094 1.00 82.19 110 LYS A CA 1
ATOM 870 C C . LYS A 1 110 ? 4.203 16.372 6.292 1.00 82.19 110 LYS A C 1
ATOM 872 O O . LYS A 1 110 ? 3.850 16.921 7.328 1.00 82.19 110 LYS A O 1
ATOM 877 N N . ASP A 1 111 ? 3.373 16.008 5.319 1.00 77.44 111 ASP A N 1
ATOM 878 C CA . ASP A 1 111 ? 1.944 16.310 5.313 1.00 77.44 111 ASP A CA 1
ATOM 879 C C . ASP A 1 111 ? 1.186 15.422 6.310 1.00 77.44 111 ASP A C 1
ATOM 881 O O . ASP A 1 111 ? 1.186 14.195 6.197 1.00 77.44 111 ASP A O 1
ATOM 885 N N . ASP A 1 112 ? 0.535 16.046 7.291 1.00 75.44 112 ASP A N 1
ATOM 886 C CA . ASP A 1 112 ? -0.225 15.343 8.323 1.00 75.44 112 ASP A CA 1
ATOM 887 C C . ASP A 1 112 ? -1.446 14.599 7.764 1.00 75.44 112 ASP A C 1
ATOM 889 O O . ASP A 1 112 ? -1.798 13.542 8.294 1.00 75.44 112 ASP A O 1
ATOM 893 N N . HIS A 1 113 ? -2.043 15.082 6.665 1.00 74.31 113 HIS A N 1
ATOM 894 C CA . HIS A 1 113 ? -3.130 14.380 5.964 1.00 74.31 113 HIS A CA 1
ATOM 895 C C . HIS A 1 113 ? -2.622 13.051 5.415 1.00 74.31 113 HIS A C 1
ATOM 897 O O . HIS A 1 113 ? -3.162 11.985 5.712 1.00 74.31 113 HIS A O 1
ATOM 903 N N . GLN A 1 114 ? -1.505 13.108 4.691 1.00 78.25 114 GLN A N 1
ATOM 904 C CA . GLN A 1 114 ? -0.896 11.934 4.082 1.00 78.25 114 GLN A CA 1
ATOM 905 C C . GLN A 1 114 ? -0.379 10.946 5.137 1.00 78.25 114 GLN A C 1
ATOM 907 O O . GLN A 1 114 ? -0.492 9.739 4.941 1.00 78.25 114 GLN A O 1
ATOM 912 N N . LYS A 1 115 ? 0.122 11.423 6.288 1.00 83.44 115 LYS A N 1
ATOM 913 C CA . LYS A 1 115 ? 0.514 10.550 7.413 1.00 83.44 115 LYS A CA 1
ATOM 914 C C . LYS A 1 115 ? -0.646 9.727 7.952 1.00 83.44 115 LYS A C 1
ATOM 916 O O . LYS A 1 115 ? -0.423 8.594 8.363 1.00 83.44 115 LYS A O 1
ATOM 921 N N . ILE A 1 116 ? -1.856 10.282 7.991 1.00 80.69 116 ILE A N 1
ATOM 922 C CA . ILE A 1 116 ? -3.035 9.554 8.474 1.00 80.69 116 ILE A CA 1
ATOM 923 C C . ILE A 1 116 ? -3.422 8.462 7.481 1.00 80.69 116 ILE A C 1
ATOM 925 O O . ILE A 1 116 ? -3.561 7.310 7.885 1.00 80.69 116 ILE A O 1
ATOM 929 N N . SER A 1 117 ? -3.517 8.787 6.191 1.00 81.44 117 SER A N 1
ATOM 930 C CA . SER A 1 117 ? -3.850 7.797 5.158 1.00 81.44 117 SER A CA 1
ATOM 931 C C . SER A 1 117 ? -2.793 6.693 5.060 1.00 81.44 117 SER A C 1
ATOM 933 O O . SER A 1 117 ? -3.131 5.522 4.916 1.00 81.44 117 SER A O 1
ATOM 935 N N . THR A 1 118 ? -1.515 7.038 5.222 1.00 87.31 118 THR A N 1
ATOM 936 C CA . THR A 1 118 ? -0.435 6.050 5.288 1.00 87.31 118 THR A CA 1
ATOM 937 C C . THR A 1 118 ? -0.506 5.188 6.551 1.00 87.31 118 THR A C 1
ATOM 939 O O . THR A 1 118 ? -0.391 3.969 6.455 1.00 87.31 118 THR A O 1
ATOM 942 N N . ALA A 1 119 ? -0.732 5.781 7.728 1.00 89.25 119 ALA A N 1
ATOM 943 C CA . ALA A 1 119 ? -0.886 5.025 8.973 1.00 89.25 119 ALA A CA 1
ATOM 944 C C . ALA A 1 119 ? -2.068 4.045 8.907 1.00 89.25 119 ALA A C 1
ATOM 946 O O . ALA A 1 119 ? -1.980 2.944 9.440 1.00 89.25 119 ALA A O 1
ATOM 947 N N . PHE A 1 120 ? -3.140 4.417 8.203 1.00 87.38 120 PHE A N 1
ATOM 948 C CA . PHE A 1 120 ? -4.264 3.528 7.926 1.00 87.38 120 PHE A CA 1
ATOM 949 C C . PHE A 1 120 ? -3.847 2.314 7.081 1.00 87.38 120 PHE A C 1
ATOM 951 O O . PHE A 1 120 ? -4.119 1.183 7.471 1.00 87.38 120 PHE A O 1
ATOM 958 N N . ALA A 1 121 ? -3.125 2.529 5.976 1.00 88.69 121 ALA A N 1
ATOM 959 C CA . ALA A 1 121 ? -2.633 1.440 5.126 1.00 88.69 121 ALA A CA 1
ATOM 960 C C . ALA A 1 121 ? -1.649 0.507 5.861 1.00 88.69 121 ALA A C 1
ATOM 962 O O . ALA A 1 121 ? -1.675 -0.704 5.669 1.00 88.69 121 ALA A O 1
ATOM 963 N N . ILE A 1 122 ? -0.792 1.056 6.729 1.00 93.06 122 ILE A N 1
ATOM 964 C CA . ILE A 1 122 ? 0.133 0.261 7.555 1.00 93.06 122 ILE A CA 1
ATOM 965 C C . ILE A 1 122 ? -0.637 -0.579 8.586 1.00 93.06 122 ILE A C 1
ATOM 967 O O . ILE A 1 122 ? -0.327 -1.756 8.779 1.00 93.06 122 ILE A O 1
ATOM 971 N N . LEU A 1 123 ? -1.657 0.002 9.226 1.00 92.25 123 LEU A N 1
ATOM 972 C CA . LEU A 1 123 ? -2.508 -0.704 10.182 1.00 92.25 123 LEU A CA 1
ATOM 973 C C . LEU A 1 123 ? -3.217 -1.906 9.540 1.00 92.25 123 LEU A C 1
ATOM 975 O O . LEU A 1 123 ? -3.221 -2.983 10.136 1.00 92.25 123 LEU A O 1
ATOM 979 N N . GLU A 1 124 ? -3.776 -1.750 8.335 1.00 90.94 124 GLU A N 1
ATOM 980 C CA . GLU A 1 124 ? -4.410 -2.854 7.594 1.00 90.94 124 GLU A CA 1
ATOM 981 C C . GLU A 1 124 ? -3.480 -4.067 7.474 1.00 90.94 124 GLU A C 1
ATOM 983 O O . GLU A 1 124 ? -3.889 -5.205 7.722 1.00 90.94 124 GLU A O 1
ATOM 988 N N . GLU A 1 125 ? -2.205 -3.833 7.166 1.00 93.06 125 GLU A N 1
ATOM 989 C CA . GLU A 1 125 ? -1.231 -4.912 7.033 1.00 93.06 125 GLU A CA 1
ATOM 990 C C . GLU A 1 125 ? -0.821 -5.522 8.371 1.00 93.06 125 GLU A C 1
ATOM 992 O O . GLU A 1 125 ? -0.605 -6.732 8.452 1.00 93.06 125 GLU A O 1
ATOM 997 N N . HIS A 1 126 ? -0.731 -4.730 9.441 1.00 93.06 126 HIS A N 1
ATOM 998 C CA . HIS A 1 126 ? -0.458 -5.273 10.772 1.00 93.06 126 HIS A CA 1
ATOM 999 C C . HIS A 1 126 ? -1.594 -6.145 11.299 1.00 93.06 126 HIS A C 1
ATOM 1001 O O . HIS A 1 126 ? -1.309 -7.199 11.873 1.00 93.06 126 HIS A O 1
ATOM 1007 N N . ILE A 1 127 ? -2.848 -5.774 11.031 1.00 91.56 127 ILE A N 1
ATOM 1008 C CA . ILE A 1 127 ? -4.004 -6.621 11.343 1.00 91.56 127 ILE A CA 1
ATOM 1009 C C . ILE A 1 127 ? -3.909 -7.925 10.547 1.00 91.56 127 ILE A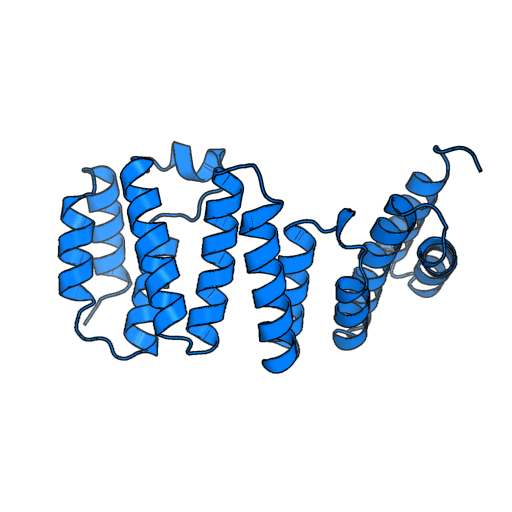 C 1
ATOM 1011 O O . ILE A 1 127 ? -3.997 -9.004 11.132 1.00 91.56 127 ILE A O 1
ATOM 1015 N N . ARG A 1 128 ? -3.645 -7.841 9.235 1.00 88.69 128 ARG A N 1
ATOM 1016 C CA . ARG A 1 128 ? -3.508 -9.015 8.354 1.00 88.69 128 ARG A CA 1
ATOM 1017 C C . ARG A 1 128 ? -2.404 -9.973 8.808 1.00 88.69 128 ARG A C 1
ATOM 1019 O O . ARG A 1 128 ? -2.588 -11.185 8.756 1.00 88.69 128 ARG A O 1
ATOM 1026 N N . LEU A 1 129 ? -1.266 -9.434 9.242 1.00 90.44 129 LEU A N 1
ATOM 1027 C CA . LEU A 1 129 ? -0.121 -10.205 9.735 1.00 90.44 129 LEU A CA 1
ATOM 1028 C C . LEU A 1 129 ? -0.319 -10.770 11.147 1.00 90.44 129 LEU A C 1
ATOM 1030 O O . LEU A 1 129 ? 0.524 -11.525 11.626 1.00 90.44 129 LEU A O 1
ATOM 1034 N N . GLY A 1 130 ? -1.402 -10.405 11.828 1.00 90.00 130 GLY A N 1
ATOM 1035 C CA . GLY A 1 130 ? -1.655 -10.850 13.188 1.00 90.00 130 GLY A CA 1
ATOM 1036 C C . GLY A 1 130 ? -0.825 -10.113 14.251 1.00 90.00 130 GLY A C 1
ATOM 1037 O O . GLY A 1 130 ? -0.674 -10.601 15.371 1.00 90.00 130 GLY A O 1
ATOM 1038 N N . ASN A 1 131 ? -0.275 -8.939 13.928 1.00 91.56 131 ASN A N 1
ATOM 1039 C CA . ASN A 1 131 ? 0.553 -8.157 14.844 1.00 91.56 131 ASN A CA 1
ATOM 1040 C C . ASN A 1 131 ? -0.329 -7.371 15.828 1.00 91.56 131 ASN A C 1
ATOM 1042 O O . ASN A 1 131 ? -0.542 -6.172 15.638 1.00 91.56 131 ASN A O 1
ATOM 1046 N N . VAL A 1 132 ? -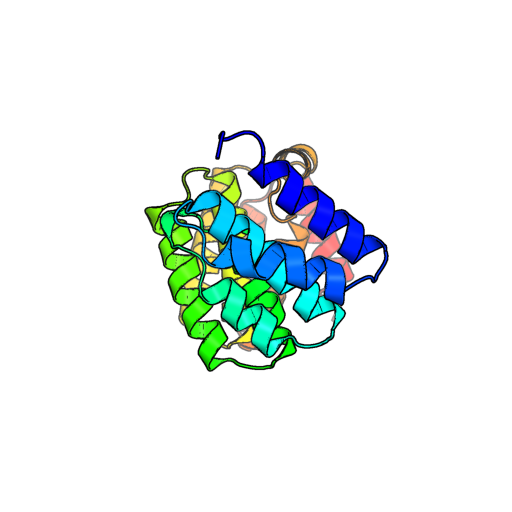0.832 -8.040 16.872 1.00 90.19 132 VAL A N 1
ATOM 1047 C CA . VAL A 1 132 ? -1.790 -7.484 17.854 1.00 90.19 132 VAL A CA 1
ATOM 1048 C C . VAL A 1 132 ? -1.320 -6.148 18.432 1.00 90.19 132 VAL A C 1
ATOM 1050 O O . VAL A 1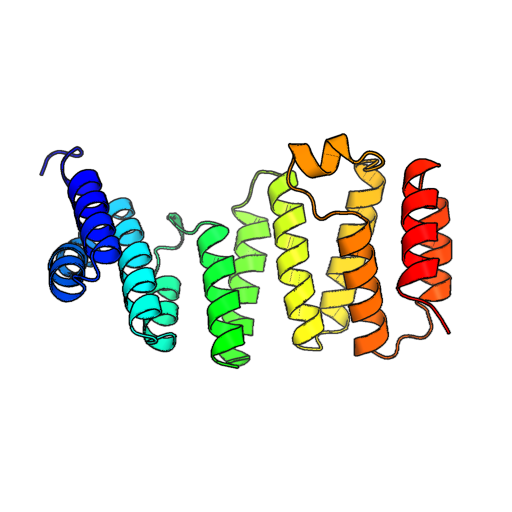 132 ? -1.997 -5.139 18.264 1.00 90.19 132 VAL A O 1
ATOM 1053 N N . GLU A 1 133 ? -0.143 -6.128 19.067 1.00 90.25 133 GLU A N 1
ATOM 1054 C CA . GLU A 1 133 ? 0.361 -4.947 19.786 1.00 90.25 133 GLU A CA 1
ATOM 1055 C C . GLU A 1 133 ? 0.577 -3.760 18.845 1.00 90.25 133 GLU A C 1
ATOM 1057 O O . GLU A 1 133 ? 0.089 -2.665 19.100 1.00 90.25 133 GLU A O 1
ATOM 1062 N N . LYS A 1 134 ? 1.215 -3.990 17.688 1.00 90.94 134 LYS A N 1
ATOM 1063 C CA . LYS A 1 134 ? 1.387 -2.928 16.689 1.00 90.94 134 LYS A CA 1
ATOM 1064 C C . LYS A 1 134 ? 0.045 -2.412 16.180 1.00 90.94 134 LYS A C 1
ATOM 1066 O O . LYS A 1 134 ? -0.133 -1.207 16.041 1.00 90.94 134 LYS A O 1
ATOM 1071 N N . SER A 1 135 ? -0.893 -3.312 15.889 1.00 92.25 135 SER A N 1
ATOM 1072 C CA . SER A 1 135 ? -2.218 -2.921 15.407 1.00 92.25 135 SER A CA 1
ATOM 1073 C C . SER A 1 135 ? -2.930 -2.055 16.441 1.00 92.25 135 SER A C 1
ATOM 1075 O O . SER A 1 135 ? -3.489 -1.024 16.081 1.00 92.25 135 SER A O 1
ATOM 1077 N N . LYS A 1 136 ? -2.837 -2.419 17.724 1.00 89.81 136 LYS A N 1
ATOM 1078 C CA . LYS A 1 136 ? -3.370 -1.630 18.832 1.00 89.81 136 LYS A CA 1
ATOM 1079 C C . LYS A 1 136 ? -2.768 -0.225 18.875 1.00 89.81 136 LYS A C 1
ATOM 1081 O O . LYS A 1 136 ? -3.526 0.740 18.876 1.00 89.81 136 LYS A O 1
ATOM 1086 N N . ASP A 1 137 ? -1.441 -0.107 18.828 1.00 90.88 137 ASP A N 1
ATOM 1087 C CA . ASP A 1 137 ? -0.743 1.186 18.877 1.00 90.88 137 ASP A CA 1
ATOM 1088 C C . ASP A 1 137 ? -1.176 2.117 17.730 1.00 90.88 137 ASP A C 1
ATOM 1090 O O . ASP A 1 137 ? -1.492 3.294 17.939 1.00 90.88 137 ASP A O 1
ATOM 1094 N N . TYR A 1 138 ? -1.239 1.592 16.500 1.00 90.94 138 TYR A N 1
ATOM 1095 C CA . TYR A 1 138 ? -1.721 2.356 15.343 1.00 90.94 138 TYR A CA 1
ATOM 1096 C C . TYR A 1 138 ? -3.186 2.747 15.485 1.00 90.94 138 TYR A C 1
ATOM 1098 O O . TYR A 1 138 ? -3.569 3.861 15.124 1.00 90.94 138 TYR A O 1
ATOM 1106 N N . PHE A 1 139 ? -4.004 1.835 15.994 1.00 86.12 139 PHE A N 1
ATOM 1107 C CA . PHE A 1 139 ? -5.432 2.041 16.138 1.00 86.12 139 PHE A CA 1
ATOM 1108 C C . PHE A 1 139 ? -5.756 3.106 17.195 1.00 86.12 139 PHE A C 1
ATOM 1110 O O . PHE A 1 139 ? -6.576 3.994 16.944 1.00 86.12 139 PHE A O 1
ATOM 1117 N N . GLU A 1 140 ? -5.061 3.091 18.333 1.00 86.88 140 GLU A N 1
ATOM 1118 C CA . GLU A 1 140 ? -5.145 4.136 19.358 1.00 86.88 140 GLU A CA 1
ATOM 1119 C C . GLU A 1 140 ? -4.672 5.487 18.802 1.00 86.88 140 GLU A C 1
ATOM 1121 O O . GLU A 1 140 ? -5.407 6.475 18.881 1.00 86.88 140 GLU A O 1
ATOM 1126 N N . SER A 1 141 ? -3.516 5.520 18.126 1.00 87.56 141 SER A N 1
ATOM 1127 C CA . SER A 1 141 ? -2.990 6.752 17.522 1.00 87.56 141 SER A CA 1
ATOM 1128 C C . SER A 1 141 ? -3.927 7.344 16.462 1.00 87.56 141 SER A C 1
ATOM 1130 O O . SER A 1 141 ? -4.134 8.558 16.417 1.00 87.56 141 SER A O 1
ATOM 1132 N N . LEU A 1 142 ? -4.515 6.509 15.600 1.00 84.19 142 LEU A N 1
ATOM 1133 C CA . LEU A 1 142 ? -5.491 6.960 14.608 1.00 84.19 142 LEU A CA 1
ATOM 1134 C C . LEU A 1 142 ? -6.765 7.473 15.283 1.00 84.19 142 LEU A C 1
ATOM 1136 O O . LEU A 1 142 ? -7.256 8.530 14.893 1.00 84.19 142 LEU A O 1
ATOM 1140 N N . THR A 1 143 ? -7.262 6.787 16.317 1.00 81.12 143 THR A N 1
ATOM 1141 C CA . THR A 1 143 ? -8.441 7.219 17.088 1.00 81.12 143 THR A CA 1
ATOM 1142 C C . THR A 1 143 ? -8.246 8.618 17.678 1.00 81.12 143 THR A C 1
ATOM 1144 O O . THR A 1 143 ? -9.138 9.462 17.568 1.00 81.12 143 THR A O 1
ATOM 1147 N N . GLU A 1 144 ? -7.082 8.890 18.274 1.00 81.94 144 GLU A N 1
ATOM 1148 C CA . GLU A 1 144 ? -6.740 10.217 18.803 1.00 81.94 144 GLU A CA 1
ATOM 1149 C C . GLU A 1 144 ? -6.714 11.277 17.700 1.00 81.94 144 GLU A C 1
ATOM 1151 O O . GLU A 1 144 ? -7.338 12.326 17.841 1.00 81.94 144 GLU A O 1
ATOM 1156 N N . LYS A 1 145 ? -6.093 10.979 16.553 1.00 78.56 145 LYS A N 1
ATOM 1157 C CA . LYS A 1 145 ? -6.053 11.910 15.415 1.00 78.56 145 LYS A CA 1
ATOM 1158 C C . LYS A 1 145 ? -7.436 12.214 14.849 1.00 78.56 145 LYS A C 1
ATOM 1160 O O . LYS A 1 145 ? -7.719 13.369 14.539 1.00 78.56 145 LYS A O 1
ATOM 1165 N N . TYR A 1 146 ? -8.302 11.208 14.717 1.00 72.88 146 TYR A N 1
ATOM 1166 C CA . TYR A 1 146 ? -9.686 11.414 14.282 1.00 72.88 146 TYR A CA 1
ATOM 1167 C C . TYR A 1 146 ? -10.455 12.314 15.257 1.00 72.88 146 TYR A C 1
ATOM 1169 O O . TYR A 1 146 ? -11.202 13.188 14.812 1.00 72.88 146 TYR A O 1
ATOM 1177 N N . ARG A 1 147 ? -10.224 12.151 16.568 1.00 73.25 147 ARG A N 1
ATOM 1178 C CA . ARG A 1 147 ? -10.807 13.003 17.612 1.00 73.25 147 ARG A CA 1
ATOM 1179 C C . ARG A 1 147 ? -10.308 14.448 17.516 1.00 73.25 147 ARG A C 1
ATOM 1181 O O . ARG A 1 147 ? -11.131 15.360 17.521 1.00 73.25 147 ARG A O 1
ATOM 1188 N N . ASP A 1 148 ? -8.998 14.651 17.395 1.00 73.69 148 ASP A N 1
ATOM 1189 C CA . ASP A 1 148 ? -8.366 15.981 17.358 1.00 73.69 148 ASP A CA 1
ATOM 1190 C C . ASP A 1 148 ? -8.743 16.785 16.114 1.00 73.69 148 ASP A C 1
ATOM 1192 O O . ASP A 1 148 ? -8.970 17.994 16.181 1.00 73.69 148 ASP A O 1
ATOM 1196 N N . LEU A 1 149 ? -8.825 16.116 14.965 1.00 69.19 149 LEU A N 1
ATOM 1197 C CA . LEU A 1 149 ? -9.231 16.744 13.712 1.00 69.19 149 LEU A CA 1
ATOM 1198 C C . LEU A 1 149 ? -10.705 17.158 13.705 1.00 69.19 149 LEU A C 1
ATOM 1200 O O . LEU A 1 149 ? -11.113 17.899 12.810 1.00 69.19 149 LEU A O 1
ATOM 1204 N N . GLY A 1 150 ? -11.506 16.656 14.649 1.00 59.44 150 GLY A N 1
ATOM 1205 C CA . GLY A 1 150 ? -12.947 16.856 14.648 1.00 59.44 150 GLY A CA 1
ATOM 1206 C C . GLY A 1 150 ? -13.582 16.404 13.331 1.00 59.44 150 GLY A C 1
ATOM 1207 O O . GLY A 1 150 ? -14.485 17.080 12.840 1.00 59.44 150 GLY A O 1
ATOM 1208 N N . VAL A 1 151 ? -13.065 15.330 12.708 1.00 53.53 151 VAL A N 1
ATOM 1209 C CA . VAL A 1 151 ? -13.580 14.824 11.424 1.00 53.53 151 VAL A CA 1
ATOM 1210 C C . VAL A 1 151 ? -15.007 14.330 11.625 1.00 53.53 151 VAL A C 1
ATOM 1212 O O . VAL A 1 151 ? -15.237 13.209 12.069 1.00 53.53 151 VAL A O 1
ATOM 1215 N N . TYR A 1 152 ? -15.939 15.201 11.252 1.00 58.06 152 TYR A N 1
ATOM 1216 C CA . TYR A 1 152 ? -17.377 15.083 11.468 1.00 58.06 152 TYR A CA 1
ATOM 1217 C C . TYR A 1 152 ? -18.178 15.666 10.287 1.00 58.06 152 TYR A C 1
ATOM 1219 O O . TYR A 1 152 ? -19.250 16.234 10.449 1.00 58.06 152 TYR A O 1
ATOM 1227 N N . ASP A 1 153 ? -17.645 15.551 9.066 1.00 43.97 153 ASP A N 1
ATOM 1228 C CA . ASP A 1 153 ? -18.356 15.905 7.831 1.00 43.97 153 ASP A CA 1
ATOM 1229 C C . ASP A 1 153 ? -17.787 15.113 6.637 1.00 43.97 153 ASP A C 1
ATOM 1231 O O . ASP A 1 153 ? -16.567 15.056 6.426 1.00 43.97 153 ASP A O 1
ATOM 1235 N N . ASN A 1 154 ? -18.678 14.552 5.812 1.00 44.75 154 ASN A N 1
ATOM 1236 C CA . ASN A 1 154 ? -18.385 13.954 4.503 1.00 44.75 154 ASN A CA 1
ATOM 1237 C C . ASN A 1 154 ? -17.550 14.880 3.598 1.00 44.75 154 ASN A C 1
ATOM 1239 O O . ASN A 1 154 ? -16.788 14.406 2.743 1.00 44.75 154 ASN A O 1
ATOM 1243 N N . HIS A 1 155 ? -17.668 16.199 3.783 1.00 42.25 155 HIS A N 1
ATOM 1244 C CA . HIS A 1 155 ? -16.922 17.191 3.012 1.00 42.25 155 HIS A CA 1
ATOM 1245 C C . HIS A 1 155 ? -15.423 17.229 3.352 1.00 42.25 155 HIS A C 1
ATOM 1247 O O . HIS A 1 155 ? -14.612 17.446 2.454 1.00 42.25 155 HIS A O 1
ATOM 1253 N N . PHE A 1 156 ? -15.014 16.971 4.601 1.00 49.31 156 PHE A N 1
ATOM 1254 C CA . PHE A 1 156 ? -13.597 17.042 5.005 1.00 49.31 156 PHE A CA 1
ATOM 1255 C C . PHE A 1 156 ? -12.789 15.819 4.555 1.00 49.31 156 PHE A C 1
ATOM 1257 O O . PHE A 1 156 ? -11.634 15.943 4.146 1.00 49.31 156 PHE A O 1
ATOM 1264 N N . VAL A 1 157 ? -13.412 14.640 4.588 1.00 51.19 157 VAL A N 1
ATOM 1265 C CA . VAL A 1 157 ? -12.771 13.366 4.236 1.00 51.19 157 VAL A CA 1
ATOM 1266 C C . VAL A 1 157 ? -12.559 13.245 2.724 1.00 51.19 157 VAL A C 1
ATOM 1268 O O . VAL A 1 157 ? -11.462 12.909 2.277 1.00 51.19 157 VAL A O 1
ATOM 1271 N N . SER A 1 158 ? -13.571 13.609 1.929 1.00 43.34 158 SER A N 1
ATOM 1272 C CA . SER A 1 158 ? -13.505 13.557 0.461 1.00 43.34 158 SER A CA 1
ATOM 1273 C C . SER A 1 158 ? -12.588 14.621 -0.157 1.00 43.34 158 SER A C 1
ATOM 1275 O O . SER A 1 158 ? -11.985 14.366 -1.198 1.00 43.34 158 SER A O 1
ATOM 1277 N N . THR A 1 159 ? -12.433 15.790 0.479 1.00 49.56 159 THR A N 1
ATOM 1278 C CA . THR A 1 159 ? -11.588 16.883 -0.043 1.00 49.56 159 THR A CA 1
ATOM 1279 C C . THR A 1 159 ? -10.122 16.807 0.388 1.00 49.56 159 THR A C 1
ATOM 1281 O O . THR A 1 159 ? -9.281 17.407 -0.281 1.00 49.56 159 THR A O 1
ATOM 1284 N N . ARG A 1 160 ? -9.789 16.072 1.464 1.00 52.12 160 ARG A N 1
ATOM 1285 C CA . ARG A 1 160 ? -8.407 15.938 1.980 1.00 52.12 160 ARG A CA 1
ATOM 1286 C C . ARG A 1 160 ? -7.827 14.519 1.956 1.00 52.12 160 ARG A C 1
ATOM 1288 O O . ARG A 1 160 ? -6.671 14.341 2.324 1.00 52.12 160 ARG A O 1
ATOM 1295 N N . GLY A 1 161 ? -8.583 13.527 1.479 1.00 51.81 161 GLY A N 1
ATOM 1296 C CA . GLY A 1 161 ? -8.073 12.170 1.242 1.00 51.81 161 GLY A CA 1
ATOM 1297 C C . GLY A 1 161 ? -7.914 11.309 2.499 1.00 51.81 161 GLY A C 1
ATOM 1298 O O . GLY A 1 161 ? -7.095 10.389 2.504 1.00 51.81 161 GLY A O 1
ATOM 1299 N N . TYR A 1 162 ? -8.679 11.597 3.554 1.00 57.59 162 TYR A N 1
ATOM 1300 C CA . TYR A 1 162 ? -8.719 10.769 4.760 1.00 57.59 162 TYR A CA 1
ATOM 1301 C C . TYR A 1 162 ? -9.483 9.452 4.522 1.00 57.59 162 TYR A C 1
ATOM 1303 O O . TYR A 1 162 ? -10.366 9.403 3.665 1.00 57.59 162 TYR A O 1
ATOM 1311 N N . PRO A 1 163 ? -9.207 8.373 5.275 1.00 59.00 163 PRO A N 1
ATOM 1312 C CA . PRO A 1 163 ? -10.080 7.205 5.277 1.00 59.00 163 PRO A CA 1
ATOM 1313 C C . PRO A 1 163 ? -11.462 7.586 5.827 1.00 59.00 163 PRO A C 1
ATOM 1315 O O . PRO A 1 163 ? -11.569 8.263 6.855 1.00 59.00 163 PRO A O 1
ATOM 1318 N N . PHE A 1 164 ? -12.517 7.167 5.127 1.00 70.81 164 PHE A N 1
ATOM 1319 C CA . PHE A 1 164 ? -13.913 7.403 5.500 1.00 70.81 164 PHE A CA 1
ATOM 1320 C C . PHE A 1 164 ? -14.205 6.812 6.891 1.00 70.81 164 PHE A C 1
ATOM 1322 O O . PHE A 1 164 ? -13.706 5.732 7.205 1.00 70.81 164 PHE A O 1
ATOM 1329 N N . LEU A 1 165 ? -15.008 7.489 7.725 1.00 74.81 165 LEU A N 1
ATOM 1330 C CA . LEU A 1 165 ? -15.324 7.035 9.093 1.00 74.81 165 LEU A CA 1
ATOM 1331 C C . LEU A 1 165 ? -15.801 5.575 9.108 1.00 74.81 165 LEU A C 1
ATOM 1333 O O . LEU A 1 165 ? -15.353 4.777 9.923 1.00 74.81 165 LEU A O 1
ATOM 1337 N N . TYR A 1 166 ? -16.649 5.195 8.155 1.00 77.94 166 TYR A N 1
ATOM 1338 C CA . TYR A 1 166 ? -17.107 3.815 8.013 1.00 77.94 166 TYR A CA 1
ATOM 1339 C C . TYR A 1 166 ? -15.974 2.838 7.643 1.00 77.94 166 TYR A C 1
ATOM 1341 O O . TYR A 1 166 ? -15.950 1.728 8.163 1.00 77.94 166 TYR A O 1
ATOM 1349 N N . SER A 1 167 ? -14.987 3.235 6.828 1.00 79.94 167 SER A N 1
ATOM 1350 C CA . SER A 1 167 ? -13.790 2.412 6.571 1.00 79.94 167 SER A CA 1
ATOM 1351 C C . SER A 1 167 ? -12.959 2.217 7.840 1.00 79.94 167 SER A C 1
ATOM 1353 O O . SER A 1 167 ? -12.471 1.118 8.086 1.00 79.94 167 SER A O 1
ATOM 1355 N N . PHE A 1 168 ? -12.843 3.251 8.677 1.00 82.25 168 PHE A N 1
ATOM 1356 C CA . PHE A 1 168 ? -12.198 3.137 9.985 1.00 82.25 168 PHE A CA 1
ATOM 1357 C C . PHE A 1 168 ? -12.956 2.198 10.932 1.00 82.25 168 PHE A C 1
ATOM 1359 O O . PHE A 1 168 ? -12.332 1.366 11.586 1.00 82.25 168 PHE A O 1
ATOM 1366 N N . LEU A 1 169 ? -14.291 2.248 10.948 1.00 83.88 169 LEU A N 1
ATOM 1367 C CA . LEU A 1 169 ? -15.122 1.317 11.722 1.00 83.88 169 LEU A CA 1
ATOM 1368 C C . LEU A 1 169 ? -15.027 -0.133 11.212 1.00 83.88 169 LEU A C 1
ATOM 1370 O O . LEU A 1 169 ? -14.973 -1.064 12.015 1.00 83.88 169 LEU A O 1
ATOM 1374 N N . LEU A 1 170 ? -14.955 -0.346 9.895 1.00 84.94 170 LEU A N 1
ATOM 1375 C CA . LEU A 1 170 ? -14.700 -1.671 9.314 1.00 84.94 170 LEU A CA 1
ATOM 1376 C C . LEU A 1 170 ? -13.319 -2.206 9.705 1.00 84.94 170 LEU A C 1
ATOM 1378 O O . LEU A 1 170 ? -13.181 -3.388 10.030 1.00 84.94 170 LEU A O 1
ATOM 1382 N N . LEU A 1 171 ? -12.304 -1.340 9.703 1.00 85.75 171 LEU A N 1
ATOM 1383 C CA . LEU A 1 171 ? -10.953 -1.711 10.106 1.00 85.75 171 LEU A CA 1
ATOM 1384 C C . LEU A 1 171 ? -10.883 -2.040 11.601 1.00 85.75 171 LEU A C 1
ATOM 1386 O O . LEU A 1 171 ? -10.277 -3.040 11.978 1.00 85.75 171 LEU A O 1
ATOM 1390 N N . ALA A 1 172 ? -11.577 -1.256 12.431 1.00 87.38 172 ALA A N 1
ATOM 1391 C CA . ALA A 1 172 ? -11.777 -1.540 13.847 1.00 87.38 172 ALA A CA 1
ATOM 1392 C C . ALA A 1 172 ? -12.363 -2.937 14.041 1.00 87.38 172 ALA A C 1
ATOM 1394 O O . ALA A 1 172 ? -11.756 -3.782 14.690 1.00 87.38 172 ALA A O 1
ATOM 1395 N N . LYS A 1 173 ? -13.510 -3.213 13.415 1.00 87.12 173 LYS A N 1
ATOM 1396 C CA . LYS A 1 173 ? -14.152 -4.527 13.487 1.00 87.12 173 LYS A CA 1
ATOM 1397 C C . LYS A 1 173 ? -13.194 -5.641 13.064 1.00 87.12 173 LYS A C 1
ATOM 1399 O O . LYS A 1 173 ? -13.066 -6.625 13.779 1.00 87.12 173 LYS A O 1
ATOM 1404 N N . SER A 1 174 ? -12.464 -5.449 11.965 1.00 86.50 174 SER A N 1
ATOM 1405 C CA . SER A 1 174 ? -11.472 -6.417 11.479 1.00 86.50 174 SER A CA 1
ATOM 1406 C C . SER A 1 174 ? -10.371 -6.691 12.508 1.00 86.50 174 SER A C 1
ATOM 1408 O O . SER A 1 174 ? -10.008 -7.845 12.704 1.00 86.50 174 SER A O 1
ATOM 1410 N N . TYR A 1 175 ? -9.8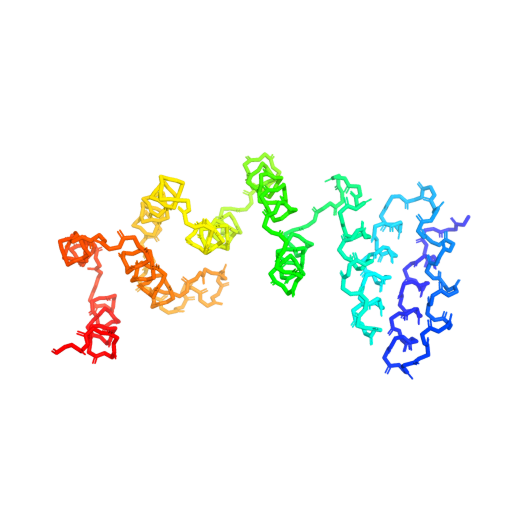74 -5.661 13.197 1.00 89.81 175 TYR A N 1
ATOM 1411 C CA . TYR A 1 175 ? -8.918 -5.798 14.299 1.00 89.81 175 TYR A CA 1
ATOM 1412 C C . TYR A 1 175 ? -9.504 -6.609 15.465 1.00 89.81 175 TYR A C 1
ATOM 1414 O O . TYR A 1 175 ? -8.911 -7.604 15.884 1.00 89.81 175 TYR A O 1
ATOM 1422 N N . PHE A 1 176 ? -10.680 -6.231 15.974 1.00 89.56 176 PHE A N 1
ATOM 1423 C CA . PHE A 1 176 ? -11.287 -6.928 17.112 1.00 89.56 176 PHE A CA 1
ATOM 1424 C C . PHE A 1 176 ? -11.656 -8.382 16.778 1.00 89.56 176 PHE A C 1
ATOM 1426 O O . PHE A 1 176 ? -11.402 -9.269 17.594 1.00 89.56 176 PHE A O 1
ATOM 1433 N N . ASP A 1 177 ? -12.173 -8.642 15.575 1.00 86.19 177 ASP A N 1
ATOM 1434 C CA . ASP A 1 177 ? -12.517 -9.986 15.103 1.00 86.19 177 ASP A CA 1
ATOM 1435 C C . ASP A 1 177 ? -11.269 -10.859 14.917 1.00 86.19 177 ASP A C 1
ATOM 1437 O O . ASP A 1 177 ? -11.209 -11.970 15.450 1.00 86.19 177 ASP A O 1
ATOM 1441 N N . ALA A 1 178 ? -10.250 -10.354 14.203 1.00 85.44 178 ALA A N 1
ATOM 1442 C CA . ALA A 1 178 ? -9.016 -11.094 13.915 1.00 85.44 178 ALA A CA 1
ATOM 1443 C C . ALA A 1 178 ? -8.301 -11.553 15.192 1.00 85.44 178 ALA A C 1
ATOM 1445 O O . ALA A 1 178 ? -7.652 -12.599 15.205 1.00 85.44 178 ALA A O 1
ATOM 1446 N N . PHE A 1 179 ? -8.457 -10.790 16.274 1.00 85.81 179 PHE A N 1
ATOM 1447 C CA . PHE A 1 179 ? -7.813 -11.047 17.557 1.00 85.81 179 PHE A CA 1
ATOM 1448 C C . PHE A 1 179 ? -8.773 -11.524 18.652 1.00 85.81 179 PHE A C 1
ATOM 1450 O O . PHE A 1 179 ? -8.354 -11.687 19.797 1.00 85.81 179 PHE A O 1
ATOM 1457 N N . SER A 1 180 ? -10.040 -11.797 18.311 1.00 85.44 180 SER A N 1
ATOM 1458 C CA . SER A 1 180 ? -11.073 -12.273 19.248 1.00 85.44 180 SER A CA 1
ATOM 1459 C C . SER A 1 180 ? -11.205 -11.411 20.515 1.00 85.44 180 SER A C 1
ATOM 1461 O O . SER A 1 180 ? -11.459 -11.914 21.616 1.00 85.44 180 SER A O 1
ATOM 1463 N N . LEU A 1 181 ? -11.017 -10.100 20.364 1.00 83.88 181 LEU A N 1
ATOM 1464 C CA . LEU A 1 181 ? -11.032 -9.137 21.458 1.00 83.88 181 LEU A CA 1
ATOM 1465 C C . LEU A 1 181 ? -12.476 -8.847 21.882 1.00 83.88 181 LEU A C 1
ATOM 1467 O O . LEU A 1 181 ? -13.297 -8.395 21.089 1.00 83.88 181 LEU A O 1
ATOM 1471 N N . GLN A 1 182 ? -12.780 -9.072 23.160 1.00 83.06 182 GLN A N 1
ATOM 1472 C CA . GLN A 1 182 ? -14.134 -8.907 23.708 1.00 83.06 182 GLN A CA 1
ATOM 1473 C C . GLN A 1 182 ? -14.539 -7.434 23.898 1.00 83.06 182 GLN A C 1
ATOM 1475 O O . GLN A 1 182 ? -15.717 -7.122 24.070 1.00 83.06 182 GLN A O 1
ATOM 1480 N N . ASP A 1 183 ? -13.576 -6.515 23.828 1.00 84.19 183 ASP A N 1
ATOM 1481 C CA . ASP A 1 183 ? -13.768 -5.103 24.162 1.00 84.19 183 ASP A CA 1
ATOM 1482 C C . ASP A 1 183 ? -14.278 -4.251 22.991 1.00 84.19 183 ASP A C 1
ATOM 1484 O O . ASP A 1 183 ? -14.327 -3.026 23.104 1.00 84.19 183 ASP A O 1
ATOM 1488 N N . PHE A 1 184 ? -14.702 -4.864 21.877 1.00 83.50 184 PHE A N 1
ATOM 1489 C CA . PHE A 1 184 ? -15.151 -4.106 20.706 1.00 83.50 184 PHE A CA 1
ATOM 1490 C C . PHE A 1 184 ? -16.342 -3.203 21.016 1.00 83.50 184 PHE A C 1
ATOM 1492 O O . PHE A 1 184 ? -16.333 -2.023 20.678 1.00 83.50 184 PHE A O 1
ATOM 1499 N N . LYS A 1 185 ? -17.359 -3.739 21.700 1.00 82.19 185 LYS A N 1
ATOM 1500 C CA . LYS A 1 185 ? -18.547 -2.970 22.084 1.00 82.19 185 LYS A CA 1
ATOM 1501 C C . LYS A 1 185 ? -18.206 -1.853 23.089 1.00 82.19 185 LYS A C 1
ATOM 1503 O O . LYS A 1 185 ? -18.551 -0.712 22.793 1.00 82.19 185 LYS A O 1
ATOM 1508 N N . PRO A 1 186 ? -17.489 -2.115 24.203 1.00 87.81 186 PRO A N 1
ATOM 1509 C CA . PRO A 1 186 ? -16.988 -1.053 25.080 1.00 87.81 186 PRO A CA 1
ATOM 1510 C C . PRO A 1 186 ? -16.199 0.043 24.353 1.00 87.81 186 PRO A C 1
ATOM 1512 O O . PRO A 1 186 ? -16.423 1.230 24.598 1.00 87.81 186 PRO A O 1
ATOM 1515 N N . TRP A 1 187 ? -15.304 -0.336 23.435 1.00 87.56 187 TRP A N 1
ATOM 1516 C CA . TRP A 1 187 ? -14.546 0.617 22.628 1.00 87.56 187 TRP A CA 1
ATOM 1517 C C . TRP A 1 187 ? -15.462 1.445 21.720 1.00 87.56 187 TRP A C 1
ATOM 1519 O O . TRP A 1 187 ? -15.326 2.667 21.666 1.00 87.56 187 TRP A O 1
ATOM 1529 N N . LEU A 1 188 ? -16.428 0.807 21.053 1.00 84.62 188 LEU A N 1
ATOM 1530 C CA . LEU A 1 188 ? -17.382 1.473 20.166 1.00 84.62 188 LEU A CA 1
ATOM 1531 C C . LEU A 1 188 ? -18.249 2.485 20.925 1.00 84.62 188 LEU A C 1
ATOM 1533 O O . LEU A 1 188 ? -18.473 3.589 20.431 1.00 84.62 188 LEU A O 1
ATOM 1537 N N . ASP A 1 189 ? -18.690 2.138 22.136 1.00 84.25 189 ASP A N 1
ATOM 1538 C CA . ASP A 1 189 ? -19.471 3.020 23.009 1.00 84.25 189 ASP A CA 1
ATOM 1539 C C . ASP A 1 189 ? -18.639 4.245 23.436 1.00 84.25 189 ASP A C 1
ATOM 1541 O O . ASP A 1 189 ? -19.109 5.387 23.372 1.00 84.25 189 ASP A O 1
ATOM 1545 N N . GLN A 1 190 ? -17.370 4.033 23.805 1.00 84.56 190 GLN A N 1
ATOM 1546 C CA . GLN A 1 190 ? -16.445 5.122 24.124 1.00 84.56 190 GLN A CA 1
ATOM 1547 C C . GLN A 1 190 ? -16.182 6.008 22.901 1.00 84.56 190 GLN A C 1
ATOM 1549 O O . GLN A 1 190 ? -16.247 7.237 23.008 1.00 84.56 190 GLN A O 1
ATOM 1554 N N . PHE A 1 191 ? -15.929 5.409 21.736 1.00 81.44 191 PHE A N 1
ATOM 1555 C CA . PHE A 1 191 ? -15.717 6.133 20.486 1.00 81.44 191 PHE A CA 1
ATOM 1556 C C . PHE A 1 191 ? -16.959 6.953 20.111 1.00 81.44 191 PHE A C 1
ATOM 1558 O O . PHE A 1 191 ? -16.835 8.143 19.821 1.00 81.44 191 PHE A O 1
ATOM 1565 N N . SER A 1 192 ? -18.161 6.380 20.254 1.00 80.81 192 SER A N 1
ATOM 1566 C CA . SER A 1 192 ? -19.439 7.055 19.999 1.00 80.81 192 SER A CA 1
ATOM 1567 C C . SER A 1 192 ? -19.621 8.337 20.810 1.00 80.81 192 SER A C 1
ATOM 1569 O O . SER A 1 192 ? -20.220 9.283 20.301 1.00 80.81 192 SER A O 1
ATOM 1571 N N . SER A 1 193 ? -19.135 8.385 22.056 1.00 81.44 193 SER A N 1
ATOM 1572 C CA . SER A 1 193 ? -19.242 9.585 22.901 1.00 81.44 193 SER A CA 1
ATOM 1573 C C . SER A 1 193 ? -18.420 10.769 22.391 1.00 81.44 193 SER A C 1
ATOM 1575 O O . SER A 1 193 ? -18.698 11.909 22.760 1.00 81.44 193 SER A O 1
ATOM 1577 N N . SER A 1 194 ? -17.432 10.504 21.533 1.00 75.00 194 SER A N 1
ATOM 1578 C CA . SER A 1 194 ? -16.638 11.548 20.893 1.00 75.00 194 SER A CA 1
ATOM 1579 C C . SER A 1 194 ? -17.249 12.064 19.591 1.00 75.00 194 SER A C 1
ATOM 1581 O O . SER A 1 194 ? -16.832 13.129 19.146 1.00 75.00 194 SER A O 1
ATOM 1583 N N . LEU A 1 195 ? -18.242 11.360 19.025 1.00 75.06 195 LEU A N 1
ATOM 1584 C CA . LEU A 1 195 ? -18.853 11.692 17.736 1.00 75.06 195 LEU A CA 1
ATOM 1585 C C . LEU A 1 195 ? -19.903 12.810 17.843 1.00 75.06 195 LEU A C 1
ATOM 1587 O O . LEU A 1 195 ? -20.654 12.897 18.820 1.00 75.06 195 LEU A O 1
ATOM 1591 N N . ASP A 1 196 ? -20.010 13.621 16.794 1.00 72.69 196 ASP A N 1
ATOM 1592 C CA . ASP A 1 196 ? -21.113 14.564 16.603 1.00 72.69 196 ASP A CA 1
ATOM 1593 C C . ASP A 1 196 ? -22.391 13.861 16.089 1.00 72.69 196 ASP A C 1
ATOM 1595 O O . ASP A 1 196 ? -22.453 12.636 15.967 1.00 72.69 196 ASP A O 1
ATOM 1599 N N . ASP A 1 197 ? -23.452 14.617 15.799 1.00 77.38 197 ASP A N 1
ATOM 1600 C CA . ASP A 1 197 ? -24.734 14.030 15.388 1.00 77.38 197 ASP A CA 1
ATOM 1601 C C . ASP A 1 197 ? -24.676 13.342 14.011 1.00 77.38 197 ASP A C 1
ATOM 1603 O O . ASP A 1 197 ? -25.352 12.327 13.794 1.00 77.38 197 ASP A O 1
ATOM 1607 N N . PHE A 1 198 ? -23.831 13.829 13.097 1.00 74.56 198 PHE A N 1
ATOM 1608 C CA . PHE A 1 198 ? -23.605 13.173 11.811 1.00 74.56 198 PHE A CA 1
ATOM 1609 C C . PHE A 1 198 ? -22.809 11.869 11.979 1.00 74.56 198 PHE A C 1
ATOM 1611 O O . PHE A 1 198 ? -23.252 10.812 11.527 1.00 74.56 198 PHE A O 1
ATOM 1618 N N . GLY A 1 199 ? -21.690 11.902 12.704 1.00 75.62 199 GLY A N 1
ATOM 1619 C CA . GLY A 1 199 ? -20.877 10.727 13.016 1.00 75.62 199 GLY A CA 1
ATOM 1620 C C . GLY A 1 199 ? -21.666 9.649 13.762 1.00 75.62 199 GLY A C 1
ATOM 1621 O O . GLY A 1 199 ? -21.529 8.467 13.450 1.00 75.62 199 GLY A O 1
ATOM 1622 N N . LYS A 1 200 ? -22.570 10.031 14.675 1.00 79.06 200 LYS A N 1
ATOM 1623 C CA . LYS A 1 200 ? -23.521 9.095 15.308 1.00 79.06 200 LYS A CA 1
ATOM 1624 C C . LYS A 1 200 ? -24.469 8.448 14.298 1.00 79.06 200 LYS A C 1
ATOM 1626 O O . LYS A 1 200 ? -24.814 7.280 14.463 1.00 79.06 200 LYS A O 1
ATOM 1631 N N . THR A 1 201 ? -24.893 9.175 13.264 1.00 79.50 201 THR A N 1
ATOM 1632 C CA . THR A 1 201 ? -25.751 8.637 12.195 1.00 79.50 201 THR A CA 1
ATOM 1633 C C . THR A 1 201 ? -24.998 7.607 11.351 1.00 79.50 201 THR A C 1
ATOM 1635 O O . THR A 1 201 ? -25.523 6.519 11.101 1.00 79.50 201 THR A O 1
ATOM 1638 N N . GLU A 1 202 ? -23.752 7.901 10.975 1.00 78.00 202 GLU A N 1
ATOM 1639 C CA . GLU A 1 202 ? -22.873 6.956 10.270 1.00 78.00 202 GLU A CA 1
ATOM 1640 C C . GLU A 1 202 ? -22.573 5.719 11.123 1.00 78.00 202 GLU A C 1
ATOM 1642 O O . GLU A 1 202 ? -22.694 4.588 10.648 1.00 78.00 202 GLU A O 1
ATOM 1647 N N . LEU A 1 203 ? -22.276 5.908 12.412 1.00 81.69 203 LEU A N 1
ATOM 1648 C CA . LEU A 1 203 ? -22.091 4.806 13.351 1.00 81.69 203 LEU A CA 1
ATOM 1649 C C . LEU A 1 203 ? -23.361 3.950 13.474 1.00 81.69 203 LEU A C 1
ATOM 1651 O O . LEU A 1 203 ? -23.281 2.726 13.435 1.00 81.69 203 LEU A O 1
ATOM 1655 N N . ALA A 1 204 ? -24.543 4.561 13.574 1.00 81.69 204 ALA A N 1
ATOM 1656 C CA . ALA A 1 204 ? -25.805 3.826 13.615 1.00 81.69 204 ALA A CA 1
ATOM 1657 C C . ALA A 1 204 ? -26.050 3.022 12.324 1.00 81.69 204 ALA A C 1
ATOM 1659 O O . ALA A 1 204 ? -26.540 1.891 12.384 1.00 81.69 204 ALA A O 1
ATOM 1660 N N . SER A 1 205 ? -25.682 3.576 11.163 1.00 82.44 205 SER A N 1
ATOM 1661 C CA . SER A 1 205 ? -25.706 2.868 9.877 1.00 82.44 205 SER A CA 1
ATOM 1662 C C . SER A 1 205 ? -24.752 1.669 9.882 1.00 82.44 205 SER A C 1
ATOM 1664 O O . SER A 1 205 ? -25.162 0.560 9.539 1.00 82.44 205 SER A O 1
ATOM 1666 N N . PHE A 1 206 ? -23.516 1.860 10.352 1.00 84.06 206 PHE A N 1
ATOM 1667 C CA . PHE A 1 206 ? -22.529 0.793 10.518 1.00 84.06 206 PHE A CA 1
ATOM 1668 C C . PHE A 1 206 ? -23.048 -0.328 11.425 1.00 84.06 206 PHE A C 1
ATOM 1670 O O . PHE A 1 206 ? -23.086 -1.479 11.004 1.00 84.06 206 PHE A O 1
ATOM 1677 N N . VAL A 1 207 ? -23.538 -0.003 12.625 1.00 84.44 207 VAL A N 1
ATOM 1678 C CA . VAL A 1 207 ? -24.102 -0.986 13.567 1.00 84.44 207 VAL A CA 1
ATOM 1679 C C . VAL A 1 207 ? -25.246 -1.770 12.915 1.00 84.44 207 VAL A C 1
ATOM 1681 O O . VAL A 1 207 ? -25.309 -2.992 13.023 1.00 84.44 207 VAL A O 1
ATOM 1684 N N . LYS A 1 208 ? -26.135 -1.084 12.186 1.00 85.06 208 LYS A N 1
ATOM 1685 C CA . LYS A 1 208 ? -27.269 -1.710 11.493 1.00 85.06 208 LYS A CA 1
ATOM 1686 C C . LYS A 1 208 ? -26.850 -2.637 10.346 1.00 85.06 208 LYS A C 1
ATOM 1688 O O . LYS A 1 208 ? -27.603 -3.561 10.030 1.00 85.06 208 LYS A O 1
ATOM 1693 N N . ASN A 1 209 ? -25.740 -2.364 9.672 1.00 84.12 209 ASN A N 1
ATOM 1694 C CA . ASN A 1 209 ? -25.340 -3.098 8.470 1.00 84.12 209 ASN A CA 1
ATOM 1695 C C . ASN A 1 209 ? -24.310 -4.192 8.772 1.00 84.12 209 ASN A C 1
ATOM 1697 O O . ASN A 1 209 ? -24.450 -5.293 8.251 1.00 84.12 209 ASN A O 1
ATOM 1701 N N . GLU A 1 210 ? -23.350 -3.913 9.654 1.00 83.25 210 GLU A N 1
ATOM 1702 C CA . GLU A 1 210 ? -22.153 -4.739 9.863 1.00 83.25 210 GLU A CA 1
ATOM 1703 C C . GLU A 1 210 ? -22.157 -5.531 11.175 1.00 83.25 210 GLU A C 1
ATOM 1705 O O . GLU A 1 210 ? -21.416 -6.504 11.293 1.00 83.25 210 GLU A O 1
ATOM 1710 N N . LEU A 1 211 ? -22.961 -5.130 12.170 1.00 79.81 211 LEU A N 1
ATOM 1711 C CA . LEU A 1 211 ? -23.004 -5.761 13.502 1.00 79.81 211 LEU A CA 1
ATOM 1712 C C . LEU A 1 211 ? -24.316 -6.499 13.782 1.00 79.81 211 LEU A C 1
ATOM 1714 O O . LEU A 1 211 ? -24.687 -6.682 14.940 1.00 79.81 211 LEU A O 1
ATOM 1718 N N . LYS A 1 212 ? -25.048 -6.886 12.734 1.00 66.50 212 LYS A N 1
ATOM 1719 C CA . LYS A 1 212 ? -26.256 -7.700 12.885 1.00 66.50 212 LYS A CA 1
ATOM 1720 C C . LYS A 1 212 ? -25.900 -9.118 13.322 1.00 66.50 212 LYS A C 1
ATOM 1722 O O . LYS A 1 212 ? -25.660 -9.973 12.473 1.00 66.50 212 LYS A O 1
ATOM 1727 N N . ASP A 1 213 ? -25.961 -9.313 14.632 1.00 50.50 213 ASP A N 1
ATOM 1728 C CA . ASP A 1 213 ? -26.463 -10.531 15.268 1.00 50.50 213 ASP A CA 1
ATOM 1729 C C . ASP A 1 213 ? -27.943 -10.337 15.645 1.00 50.50 213 ASP A C 1
ATOM 1731 O O . ASP A 1 213 ? -28.283 -9.272 16.221 1.00 50.50 213 ASP A O 1
#

Sequence (213 aa):
MSTDNWQRTILDAKLKLKQKDFDAAEALLLPATKSNNVSLQASAKRVLAELKGFQDDMRSALEILMSLPSEELEVSDFVKQLELCRKLNDDKVLNEVLAEFEQYTKTTLKDDHQKISTAFAILEEHIRLGNVEKSKDYFESLTEKYRDLGVYDNHFVSTRGYPFLYSFLLLAKSYFDAFSLQDFKPWLDQFSSSLDDFGKTELASFVKNELKD

Foldseek 3Di:
DDPPVLVVLLVVLVVCVVVVVLVVSCVSLVVQCVDPPLLSVQSSLQSVLVSCVVVVNLVSSLVSLVPRDPVNDDLVSLLSNCVSCVVVVPVPVNVVSLVSLVVCLVPPDDDPLVSQVSLLVSLLVCLVVVVLVSNVVSLVVSLVVCLVVLPADPVVCVVSVHPDLLNNLVSLVSSCVSVVPPCSVVVLVVSCVSYDPRSVVSSVVSCVPPVDD

pLDDT: mean 86.01, std 13.11, range [42.25, 98.19]

Radius of gyration: 20.75 Å; chains: 1; bounding box: 51×32×52 Å